Protein AF-A0A959XBK6-F1 (afdb_monomer)

Structure (mmCIF, N/CA/C/O backbone):
data_AF-A0A959XBK6-F1
#
_entry.id   AF-A0A959XBK6-F1
#
loop_
_atom_site.group_PDB
_atom_site.id
_atom_site.type_symbol
_atom_site.label_atom_id
_atom_site.label_alt_id
_atom_site.label_comp_id
_atom_site.label_asym_id
_atom_site.label_entity_id
_atom_site.label_seq_id
_atom_site.pdbx_PDB_ins_code
_atom_site.Cartn_x
_atom_site.Cartn_y
_atom_site.Cartn_z
_atom_site.occupancy
_atom_site.B_iso_or_equiv
_atom_site.auth_seq_id
_atom_site.auth_comp_id
_atom_site.auth_asym_id
_atom_site.auth_atom_id
_atom_site.pdbx_PDB_model_num
ATOM 1 N N . MET A 1 1 ? -54.587 -28.659 5.102 1.00 34.94 1 MET A N 1
ATOM 2 C CA . MET A 1 1 ? -54.175 -28.640 3.683 1.00 34.94 1 MET A CA 1
ATOM 3 C C . MET A 1 1 ? -54.356 -27.220 3.154 1.00 34.94 1 MET A C 1
ATOM 5 O O . MET A 1 1 ? -55.473 -26.731 3.134 1.00 34.94 1 MET A O 1
ATOM 9 N N . THR A 1 2 ? -53.230 -26.576 2.837 1.00 33.66 2 THR A N 1
ATOM 10 C CA . THR A 1 2 ? -53.055 -25.393 1.967 1.00 33.66 2 THR A CA 1
ATOM 11 C C . THR A 1 2 ? -53.692 -24.054 2.377 1.00 33.66 2 THR A C 1
ATOM 13 O O . THR A 1 2 ? -54.737 -23.653 1.878 1.00 33.66 2 THR A O 1
ATOM 16 N N . TYR A 1 3 ? -52.967 -23.294 3.205 1.00 26.22 3 TYR A N 1
ATOM 17 C CA . TYR A 1 3 ? -53.133 -21.845 3.350 1.00 26.22 3 TYR A CA 1
ATOM 18 C C . TYR A 1 3 ? -52.259 -21.155 2.288 1.00 26.22 3 TYR A C 1
ATOM 20 O O . TYR A 1 3 ? -51.034 -21.170 2.391 1.00 26.22 3 TYR A O 1
ATOM 28 N N . GLN A 1 4 ? -52.869 -20.608 1.231 1.00 31.14 4 GLN A N 1
ATOM 29 C CA . GLN A 1 4 ? -52.164 -19.772 0.256 1.00 31.14 4 GLN A CA 1
ATOM 30 C C . GLN A 1 4 ? -52.083 -18.331 0.765 1.00 31.14 4 GLN A C 1
ATOM 32 O O . GLN A 1 4 ? -53.062 -17.588 0.745 1.00 31.14 4 GLN A O 1
ATOM 37 N N . SER A 1 5 ? -50.893 -17.917 1.190 1.00 32.53 5 SER A N 1
ATOM 38 C CA . SER A 1 5 ? -50.554 -16.522 1.452 1.00 32.53 5 SER A CA 1
ATOM 39 C C . SER A 1 5 ? -50.291 -15.792 0.129 1.00 32.53 5 SER A C 1
ATOM 41 O O . SER A 1 5 ? -49.249 -15.945 -0.506 1.00 32.53 5 SER A O 1
ATOM 43 N N . ARG A 1 6 ? -51.240 -14.950 -0.300 1.00 31.41 6 ARG A N 1
ATOM 44 C CA . ARG A 1 6 ? -50.992 -13.939 -1.339 1.00 31.41 6 ARG A CA 1
ATOM 45 C C . ARG A 1 6 ? -50.108 -12.839 -0.754 1.00 31.41 6 ARG A C 1
ATOM 47 O O . ARG A 1 6 ? -50.600 -11.879 -0.170 1.00 31.41 6 ARG A O 1
ATOM 54 N N . ILE A 1 7 ? -48.796 -12.965 -0.934 1.00 33.62 7 ILE A N 1
ATOM 55 C CA . ILE A 1 7 ? -47.879 -11.830 -0.818 1.00 33.62 7 ILE A CA 1
ATOM 56 C C . ILE A 1 7 ? -48.155 -10.926 -2.022 1.00 33.62 7 ILE A C 1
ATOM 58 O O . ILE A 1 7 ? -47.761 -11.224 -3.149 1.00 33.62 7 ILE A O 1
ATOM 62 N N . VAL A 1 8 ? -48.866 -9.822 -1.793 1.00 31.50 8 VAL A N 1
ATOM 63 C CA . VAL A 1 8 ? -48.983 -8.737 -2.770 1.00 31.50 8 VAL A CA 1
ATOM 64 C C . VAL A 1 8 ? -47.608 -8.087 -2.885 1.00 31.50 8 VAL A C 1
ATOM 66 O O . VAL A 1 8 ? -47.227 -7.216 -2.105 1.00 31.50 8 VAL A O 1
ATOM 69 N N . SER A 1 9 ? -46.838 -8.558 -3.859 1.00 36.47 9 SER A N 1
ATOM 70 C CA . SER A 1 9 ? -45.594 -7.948 -4.298 1.00 36.47 9 SER A CA 1
ATOM 71 C C . SER A 1 9 ? -45.897 -6.563 -4.873 1.00 36.47 9 SER A C 1
ATOM 73 O O . SER A 1 9 ? -46.237 -6.419 -6.046 1.00 36.47 9 SER A O 1
ATOM 75 N N . ARG A 1 10 ? -45.769 -5.511 -4.056 1.00 36.62 10 ARG A N 1
ATOM 76 C CA . ARG A 1 10 ? -45.579 -4.153 -4.577 1.00 36.62 10 ARG A CA 1
ATOM 77 C C . ARG A 1 10 ? -44.150 -4.056 -5.110 1.00 36.62 10 ARG A C 1
ATOM 79 O O . ARG A 1 10 ? -43.269 -3.520 -4.444 1.00 36.62 10 ARG A O 1
ATOM 86 N N . ARG A 1 11 ? -43.911 -4.587 -6.314 1.00 38.50 11 ARG A N 1
ATOM 87 C CA . ARG A 1 11 ? -42.744 -4.197 -7.114 1.00 38.50 11 ARG A CA 1
ATOM 88 C C . ARG A 1 11 ? -42.870 -2.697 -7.379 1.00 38.50 11 ARG A C 1
ATOM 90 O O . ARG A 1 11 ? -43.692 -2.285 -8.193 1.00 38.50 11 ARG A O 1
ATOM 97 N N . ARG A 1 12 ? -42.093 -1.874 -6.667 1.00 39.31 12 ARG A N 1
ATOM 98 C CA . ARG A 1 12 ? -41.822 -0.510 -7.133 1.00 39.31 12 ARG A CA 1
ATOM 99 C C . ARG A 1 12 ? -41.058 -0.646 -8.453 1.00 39.31 12 ARG A C 1
ATOM 101 O O . ARG A 1 12 ? -40.123 -1.448 -8.501 1.00 39.31 12 ARG A O 1
ATOM 108 N N . PRO A 1 13 ? -41.461 0.059 -9.520 1.00 36.41 13 PRO A N 1
ATOM 109 C CA . PRO A 1 13 ? -40.713 0.019 -10.762 1.00 36.41 13 PRO A CA 1
ATOM 110 C C . PRO A 1 13 ? -39.301 0.542 -10.487 1.00 36.41 13 PRO A C 1
ATOM 112 O O . PRO A 1 13 ? -39.130 1.506 -9.738 1.00 36.41 13 PRO A O 1
ATOM 115 N N . LEU A 1 14 ? -38.307 -0.118 -11.079 1.00 41.72 14 LEU A N 1
ATOM 116 C CA . LEU A 1 14 ? -36.944 0.387 -11.234 1.00 41.72 14 LEU A CA 1
ATOM 117 C C . LEU A 1 14 ? -37.011 1.640 -12.122 1.00 41.72 14 LEU A C 1
ATOM 119 O O . LEU A 1 14 ? -36.775 1.585 -13.324 1.00 41.72 14 LEU A O 1
ATOM 123 N N . GLY A 1 15 ? -37.464 2.747 -11.539 1.00 35.62 15 GLY A N 1
ATOM 124 C CA . GLY A 1 15 ? -37.456 4.066 -12.147 1.00 35.62 15 GLY A CA 1
ATOM 125 C C . GLY A 1 15 ? -36.069 4.678 -12.011 1.00 35.62 15 GLY A C 1
ATOM 126 O O . GLY A 1 15 ? -35.418 4.509 -10.982 1.00 35.62 15 GLY A O 1
ATOM 127 N N . LEU A 1 16 ? -35.645 5.345 -13.082 1.00 43.84 16 LEU A N 1
ATOM 128 C CA . LEU A 1 16 ? -34.433 6.144 -13.246 1.00 43.84 16 LEU A CA 1
ATOM 129 C C . LEU A 1 16 ? -33.951 6.826 -11.955 1.00 43.84 16 LEU A C 1
ATOM 131 O O . LEU A 1 16 ? -34.771 7.277 -11.164 1.00 43.84 16 LEU A O 1
ATOM 135 N N . PHE A 1 17 ? -32.621 6.930 -11.819 1.00 47.22 17 PHE A N 1
ATOM 136 C CA . PHE A 1 17 ? -31.852 7.769 -10.886 1.00 47.22 17 PHE A CA 1
ATOM 137 C C . PHE A 1 17 ? -32.697 8.632 -9.933 1.00 47.22 17 PHE A C 1
ATOM 139 O O . PHE A 1 17 ? -33.435 9.502 -10.387 1.00 47.22 17 PHE A O 1
ATOM 146 N N . HIS A 1 18 ? -32.517 8.443 -8.619 1.00 55.66 18 HIS A N 1
ATOM 147 C CA . HIS A 1 18 ? -33.274 9.029 -7.492 1.00 55.66 18 HIS A CA 1
ATOM 148 C C . HIS A 1 18 ? -33.633 10.539 -7.593 1.00 55.66 18 HIS A C 1
ATOM 150 O O . HIS A 1 18 ? -34.532 10.991 -6.890 1.00 55.66 18 HIS A O 1
ATOM 156 N N . PHE A 1 19 ? -32.996 11.303 -8.488 1.00 56.38 19 PHE A N 1
ATOM 157 C CA . PHE A 1 19 ? -33.109 12.755 -8.672 1.00 56.38 19 PHE A CA 1
ATOM 158 C C . PHE A 1 19 ? -33.813 13.216 -9.965 1.00 56.38 19 PHE A C 1
ATOM 160 O O . PHE A 1 19 ? -33.795 14.407 -10.260 1.00 56.38 19 PHE A O 1
ATOM 167 N N . ALA A 1 20 ? -34.420 12.322 -10.751 1.00 52.53 20 ALA A N 1
ATOM 168 C CA . ALA A 1 20 ? -34.878 12.638 -12.113 1.00 52.53 20 ALA A CA 1
ATOM 169 C C . ALA A 1 20 ? -36.043 13.657 -12.242 1.00 52.53 20 ALA A C 1
ATOM 171 O O . ALA A 1 20 ? -36.246 14.175 -13.339 1.00 52.53 20 ALA A O 1
ATOM 172 N N . ASP A 1 21 ? -36.796 13.978 -11.176 1.00 70.06 21 ASP A N 1
ATOM 173 C CA . ASP A 1 21 ? -37.839 15.025 -11.207 1.00 70.06 21 ASP A CA 1
ATOM 174 C C . ASP A 1 21 ? -37.832 15.910 -9.938 1.00 70.06 21 ASP A C 1
ATOM 176 O O . ASP A 1 21 ? -38.367 15.504 -8.899 1.00 70.06 21 ASP A O 1
ATOM 180 N N . PRO A 1 22 ? -37.270 17.134 -9.999 1.00 65.69 22 PRO A N 1
ATOM 181 C CA . PRO A 1 22 ? -37.172 18.043 -8.854 1.00 65.69 22 PRO A CA 1
ATOM 182 C C . PRO A 1 22 ? -38.513 18.575 -8.338 1.00 65.69 22 PRO A C 1
ATOM 184 O O . PRO A 1 22 ? -38.576 19.100 -7.228 1.00 65.69 22 PRO A O 1
ATOM 187 N N . ARG A 1 23 ? -39.613 18.408 -9.085 1.00 73.94 23 ARG A N 1
ATOM 188 C CA . ARG A 1 23 ? -40.948 18.890 -8.681 1.00 73.94 23 ARG A CA 1
ATOM 189 C C . ARG A 1 23 ? -41.573 18.089 -7.534 1.00 73.94 23 ARG A C 1
ATOM 191 O O . ARG A 1 23 ? -42.561 18.536 -6.963 1.00 73.94 23 ARG A O 1
ATOM 198 N N . HIS A 1 24 ? -41.004 16.933 -7.192 1.00 77.50 24 HIS A N 1
ATOM 199 C CA . HIS A 1 24 ? -41.490 16.047 -6.127 1.00 77.50 24 HIS A CA 1
ATOM 200 C C . HIS A 1 24 ? -40.486 15.875 -4.979 1.00 77.50 24 HIS A C 1
ATOM 202 O O . HIS A 1 24 ? -40.644 14.975 -4.155 1.00 77.50 24 HIS A O 1
ATOM 208 N N . TRP A 1 25 ? -39.436 16.697 -4.928 1.00 79.94 25 TRP A N 1
ATOM 209 C CA . TRP A 1 25 ? -38.408 16.572 -3.901 1.00 79.94 25 TRP A CA 1
ATOM 210 C C . TRP A 1 25 ? -38.942 16.913 -2.510 1.00 79.94 25 TRP A C 1
ATOM 212 O O . TRP A 1 25 ? -39.585 17.940 -2.292 1.00 79.94 25 TRP A O 1
ATOM 222 N N . THR A 1 26 ? -38.621 16.058 -1.546 1.00 83.31 26 THR A N 1
ATOM 223 C CA . THR A 1 26 ? -38.810 16.321 -0.120 1.00 83.31 26 THR A CA 1
ATOM 224 C C . THR A 1 26 ? -37.578 17.027 0.468 1.00 83.31 26 THR A C 1
ATOM 226 O O . THR A 1 26 ? -36.501 17.016 -0.139 1.00 83.31 26 THR A O 1
ATOM 229 N N . PRO A 1 27 ? -37.660 17.588 1.692 1.00 83.44 27 PRO A N 1
ATOM 230 C CA . PRO A 1 27 ? -36.480 18.094 2.399 1.00 83.44 27 PRO A CA 1
ATOM 231 C C . PRO A 1 27 ? -35.359 17.051 2.560 1.00 83.44 27 PRO A C 1
ATOM 233 O O . PRO A 1 27 ? -34.183 17.405 2.604 1.00 83.44 27 PRO A O 1
ATOM 236 N N . THR A 1 28 ? -35.699 15.758 2.632 1.00 78.44 28 THR A N 1
ATOM 237 C CA . THR A 1 28 ? -34.705 14.677 2.686 1.00 78.44 28 THR A CA 1
ATOM 238 C C . THR A 1 28 ? -34.001 14.489 1.343 1.00 78.44 28 THR A C 1
ATOM 240 O O . THR A 1 28 ? -32.779 14.362 1.338 1.00 78.44 28 THR A O 1
ATOM 243 N N . ASP A 1 29 ? -34.728 14.541 0.224 1.00 74.88 29 ASP A N 1
ATOM 244 C CA . ASP A 1 29 ? -34.142 14.429 -1.121 1.00 74.88 29 ASP A CA 1
ATOM 245 C C . ASP A 1 29 ? -33.198 15.602 -1.415 1.00 74.88 29 ASP A C 1
ATOM 247 O O . ASP A 1 29 ? -32.083 15.398 -1.890 1.00 74.88 29 ASP A O 1
ATOM 251 N N . LEU A 1 30 ? -33.599 16.821 -1.033 1.00 76.44 30 LEU A N 1
ATOM 252 C CA . LEU A 1 30 ? -32.760 18.021 -1.115 1.00 76.44 30 LEU A CA 1
ATOM 253 C C . LEU A 1 30 ? -31.462 17.881 -0.311 1.00 76.44 30 LEU A C 1
ATOM 255 O O . LEU A 1 30 ? -30.389 18.230 -0.804 1.00 76.44 30 LEU A O 1
ATOM 259 N N . ARG A 1 31 ? -31.539 17.347 0.915 1.00 77.38 31 ARG A N 1
ATOM 260 C CA . ARG A 1 31 ? -30.354 17.106 1.747 1.00 77.38 31 ARG A CA 1
ATOM 261 C C . ARG A 1 31 ? -29.412 16.089 1.103 1.00 77.38 31 ARG A C 1
ATOM 263 O O . ARG A 1 31 ? -28.214 16.343 1.050 1.00 77.38 31 ARG A O 1
ATOM 270 N N . ILE A 1 32 ? -29.938 14.971 0.597 1.00 73.19 32 ILE A N 1
ATOM 271 C CA . ILE A 1 32 ? -29.125 13.936 -0.060 1.00 73.19 32 ILE A CA 1
ATOM 272 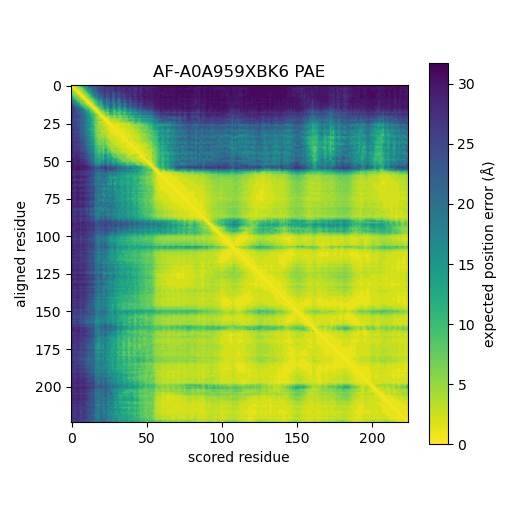C C . ILE A 1 32 ? -28.484 14.494 -1.338 1.00 73.19 32 ILE A C 1
ATOM 274 O O . ILE A 1 32 ? -27.300 14.263 -1.564 1.00 73.19 32 ILE A O 1
ATOM 278 N N . ALA A 1 33 ? -29.224 15.260 -2.146 1.00 71.25 33 ALA A N 1
ATOM 279 C CA . ALA A 1 33 ? -28.693 15.898 -3.351 1.00 71.25 33 ALA A CA 1
ATOM 280 C C . ALA A 1 33 ? -27.546 16.869 -3.025 1.00 71.25 33 ALA A C 1
ATOM 282 O O . ALA A 1 33 ? -26.516 16.857 -3.695 1.00 71.25 33 ALA A O 1
ATOM 283 N N . TYR A 1 34 ? -27.698 17.676 -1.971 1.00 74.00 34 TYR A N 1
ATOM 284 C CA . TYR A 1 34 ? -26.651 18.584 -1.503 1.00 74.00 34 TYR A CA 1
ATOM 285 C C . TYR A 1 34 ? -25.422 17.829 -0.979 1.00 74.00 34 TYR A C 1
ATOM 287 O O . TYR A 1 34 ? -24.296 18.136 -1.368 1.00 74.00 34 TYR A O 1
ATOM 295 N N . GLU A 1 35 ? -25.626 16.808 -0.141 1.00 74.69 35 GLU A N 1
ATOM 296 C CA . GLU A 1 35 ? -24.554 15.945 0.363 1.00 74.69 35 GLU A CA 1
ATOM 297 C C . GLU A 1 35 ? -23.794 15.288 -0.800 1.00 74.69 35 GLU A C 1
ATOM 299 O O . GLU A 1 35 ? -22.575 15.415 -0.879 1.00 74.69 35 GLU A O 1
ATOM 304 N N . GLN A 1 36 ? -24.486 14.672 -1.760 1.00 72.69 36 GLN A N 1
ATOM 305 C CA . GLN A 1 36 ? -23.854 14.040 -2.923 1.00 72.69 36 GLN A CA 1
ATOM 306 C C . GLN A 1 36 ? -23.167 15.045 -3.851 1.00 72.69 36 GLN A C 1
ATOM 308 O O . GLN A 1 36 ? -22.052 14.788 -4.299 1.00 72.69 36 GLN A O 1
ATOM 313 N N . GLY A 1 37 ? -23.785 16.201 -4.106 1.00 66.62 37 GLY A N 1
ATOM 314 C CA . GLY A 1 37 ? -23.185 17.269 -4.905 1.00 66.62 37 GLY A CA 1
ATOM 315 C C . GLY A 1 37 ? -21.904 17.815 -4.269 1.00 66.62 37 GLY A C 1
ATOM 316 O O . GLY A 1 37 ? -20.910 18.021 -4.961 1.00 66.62 37 GLY A O 1
ATOM 317 N N . SER A 1 38 ? -21.887 17.970 -2.940 1.00 65.69 38 SER A N 1
ATOM 318 C CA . SER A 1 38 ? -20.685 18.369 -2.199 1.00 65.69 38 SER A CA 1
ATOM 319 C C . SER A 1 38 ? -19.576 17.313 -2.268 1.00 65.69 38 SER A C 1
ATOM 321 O O . SER A 1 38 ? -18.414 17.666 -2.456 1.00 65.69 38 SER A O 1
ATOM 323 N N . GLN A 1 39 ? -19.925 16.022 -2.191 1.00 72.81 39 GLN A N 1
ATOM 324 C CA . GLN A 1 39 ? -18.970 14.919 -2.341 1.00 72.81 39 GLN A CA 1
ATOM 325 C C . GLN A 1 39 ? -18.381 14.881 -3.756 1.00 72.81 39 GLN A C 1
ATOM 327 O O . GLN A 1 39 ? -17.171 14.761 -3.904 1.00 72.81 39 GLN A O 1
ATOM 332 N N . ALA A 1 40 ? -19.212 15.059 -4.786 1.00 67.75 40 ALA A N 1
ATOM 333 C CA . ALA A 1 40 ? -18.762 15.099 -6.176 1.00 67.75 40 ALA A CA 1
ATOM 334 C C . ALA A 1 40 ? -17.836 16.297 -6.458 1.00 67.75 40 ALA A C 1
ATOM 336 O O . ALA A 1 40 ? -16.829 16.158 -7.147 1.00 67.75 40 ALA A O 1
ATOM 337 N N . LEU A 1 41 ? -18.136 17.472 -5.892 1.00 64.44 41 LEU A N 1
ATOM 338 C CA . LEU A 1 41 ? -17.273 18.653 -6.008 1.00 64.44 41 LEU A CA 1
ATOM 339 C C . LEU A 1 41 ? -15.911 18.445 -5.325 1.00 64.44 41 LEU A C 1
ATOM 341 O O . LEU A 1 41 ? -14.880 18.861 -5.861 1.00 64.44 41 LEU A O 1
ATOM 345 N N . LEU A 1 42 ? -15.903 17.822 -4.143 1.00 69.50 42 LEU A N 1
ATOM 346 C CA . LEU A 1 42 ? -14.667 17.461 -3.448 1.00 69.50 42 LEU A CA 1
ATOM 347 C C . LEU A 1 42 ? -13.838 16.480 -4.282 1.00 69.50 42 LEU A C 1
ATOM 349 O O . LEU A 1 42 ? -12.635 16.693 -4.426 1.00 69.50 42 LEU A O 1
ATOM 353 N N . ASP A 1 43 ? -14.479 15.473 -4.878 1.00 69.25 43 ASP A N 1
ATOM 354 C CA . ASP A 1 43 ? -13.824 14.499 -5.754 1.00 69.25 43 ASP A CA 1
ATOM 355 C C . ASP A 1 43 ? -13.158 15.180 -6.962 1.00 69.25 43 ASP A C 1
ATOM 357 O O . ASP A 1 43 ? -11.958 15.017 -7.190 1.00 69.25 43 ASP A O 1
ATOM 361 N N . GLU A 1 44 ? -13.876 16.061 -7.667 1.00 68.69 44 GLU A N 1
ATOM 362 C CA . GLU A 1 44 ? -13.329 16.782 -8.827 1.00 68.69 44 GLU A CA 1
ATOM 363 C C . GLU A 1 44 ? -12.187 17.740 -8.441 1.00 68.69 44 GLU A C 1
ATOM 365 O O . GLU A 1 44 ? -11.200 17.888 -9.171 1.00 68.69 44 GLU A O 1
ATOM 370 N N . THR A 1 45 ? -12.275 18.368 -7.265 1.00 67.81 45 THR A N 1
ATOM 371 C CA . THR A 1 45 ? -11.220 19.251 -6.742 1.00 67.81 45 THR A CA 1
ATOM 372 C C . THR A 1 45 ? -9.950 18.462 -6.428 1.00 67.81 45 THR A C 1
ATOM 374 O O . THR A 1 45 ? -8.850 18.874 -6.808 1.00 67.81 45 THR A O 1
ATOM 377 N N . ILE A 1 46 ? -10.094 17.300 -5.785 1.00 68.00 46 ILE A N 1
ATOM 378 C CA . ILE A 1 46 ? -8.989 16.380 -5.488 1.00 68.00 46 ILE A CA 1
ATOM 379 C C . ILE A 1 46 ? -8.351 15.884 -6.795 1.00 68.00 46 ILE A C 1
ATOM 381 O O . ILE A 1 46 ? -7.132 15.968 -6.965 1.00 68.00 46 ILE A O 1
ATOM 385 N N . MET A 1 47 ? -9.166 15.460 -7.766 1.00 66.94 47 MET A N 1
ATOM 386 C CA . MET A 1 47 ? -8.701 14.998 -9.077 1.00 66.94 47 MET A CA 1
ATOM 387 C C . MET A 1 47 ? -7.979 16.089 -9.876 1.00 66.94 47 MET A C 1
ATOM 389 O O . MET A 1 47 ? -6.957 15.828 -10.519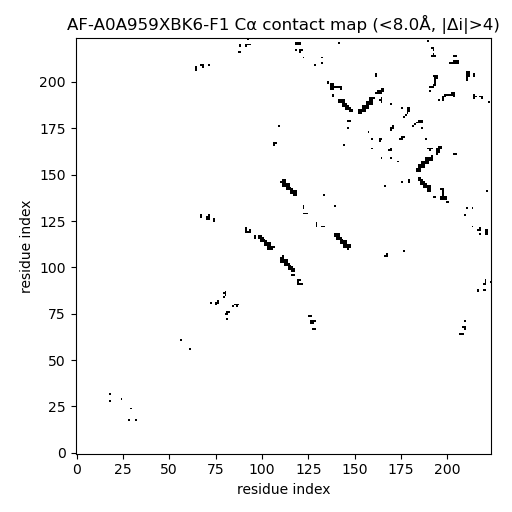 1.00 66.94 47 MET A O 1
ATOM 393 N N . THR A 1 48 ? -8.463 17.328 -9.811 1.00 64.25 48 THR A N 1
ATOM 394 C CA . THR A 1 48 ? -7.800 18.482 -10.429 1.00 64.25 48 THR A CA 1
ATOM 395 C C . THR A 1 48 ? -6.450 18.760 -9.768 1.00 64.25 48 THR A C 1
ATOM 397 O O . THR A 1 48 ? -5.451 18.945 -10.468 1.00 64.25 48 THR A O 1
ATOM 400 N N . GLY A 1 49 ? -6.382 18.693 -8.434 1.00 63.22 49 GLY A N 1
ATOM 401 C CA . GLY A 1 49 ? -5.127 18.773 -7.683 1.00 63.22 49 GLY A CA 1
ATOM 402 C C . GLY A 1 49 ? -4.110 17.718 -8.129 1.00 63.22 49 GLY A C 1
ATOM 403 O O . GLY A 1 49 ? -2.945 18.047 -8.370 1.00 63.22 49 GLY A O 1
ATOM 404 N N . PHE A 1 50 ? -4.555 16.476 -8.359 1.00 64.19 50 PHE A N 1
ATOM 405 C CA . PHE A 1 50 ? -3.698 15.416 -8.904 1.00 64.19 50 PHE A CA 1
ATOM 406 C C . PHE A 1 50 ? -3.149 15.720 -10.278 1.00 64.19 50 PHE A C 1
ATOM 408 O O . PHE A 1 50 ? -1.973 15.461 -10.527 1.00 64.19 50 PHE A O 1
ATOM 415 N N . ARG A 1 51 ? -3.962 16.268 -11.178 1.00 60.56 51 ARG A N 1
ATOM 416 C CA . ARG A 1 51 ? -3.494 16.608 -12.526 1.00 60.56 51 ARG A CA 1
ATOM 417 C C . ARG A 1 51 ? -2.414 17.684 -12.485 1.00 60.56 51 ARG A C 1
ATOM 419 O O . ARG A 1 51 ? -1.401 17.538 -13.161 1.00 60.56 51 ARG A O 1
ATOM 426 N N . VAL A 1 52 ? -2.595 18.712 -11.657 1.00 59.19 52 VAL A N 1
ATOM 427 C CA . VAL A 1 52 ? -1.645 19.828 -11.535 1.00 59.19 52 VAL A CA 1
ATOM 428 C C . VAL A 1 52 ? -0.326 19.382 -10.895 1.00 59.19 52 VAL A C 1
ATOM 430 O O . VAL A 1 52 ? 0.744 19.704 -11.413 1.00 59.19 52 VAL A O 1
ATOM 433 N N . ALA A 1 53 ? -0.378 18.589 -9.820 1.00 58.66 53 ALA A N 1
ATOM 434 C CA . ALA A 1 53 ? 0.820 18.084 -9.142 1.00 58.66 53 ALA A CA 1
ATOM 435 C C . ALA A 1 53 ? 1.647 17.111 -10.009 1.00 58.66 53 ALA A C 1
ATOM 437 O O . ALA A 1 53 ? 2.849 16.957 -9.794 1.00 58.66 53 ALA A O 1
ATOM 438 N N . ARG A 1 54 ? 1.022 16.463 -11.004 1.00 61.03 54 ARG A N 1
ATOM 439 C CA . ARG A 1 54 ? 1.635 15.400 -11.822 1.00 61.03 54 ARG A CA 1
ATOM 440 C C . ARG A 1 54 ? 2.245 15.872 -13.152 1.00 61.03 54 ARG A C 1
ATOM 442 O O . ARG A 1 54 ? 2.734 15.036 -13.908 1.00 61.03 54 ARG A O 1
ATOM 449 N N . THR A 1 55 ? 2.289 17.175 -13.464 1.00 60.22 55 THR A N 1
ATOM 450 C CA . THR A 1 55 ? 2.799 17.653 -14.771 1.00 60.22 55 THR A CA 1
ATOM 451 C C . THR A 1 55 ? 4.099 18.462 -14.729 1.00 60.22 55 THR A C 1
ATOM 453 O O . THR A 1 55 ? 4.116 19.602 -14.277 1.00 60.22 55 THR A O 1
ATOM 456 N N . ARG A 1 56 ? 5.155 17.859 -15.308 1.00 61.62 56 ARG A N 1
ATOM 457 C CA . ARG A 1 56 ? 6.156 18.372 -16.287 1.00 61.62 56 ARG A CA 1
ATOM 458 C C . ARG A 1 56 ? 7.420 17.499 -16.201 1.00 61.62 56 ARG A C 1
ATOM 460 O O . ARG A 1 56 ? 8.395 17.843 -15.538 1.00 61.62 56 ARG A O 1
ATOM 467 N N . ARG A 1 57 ? 7.395 16.329 -16.850 1.00 67.56 57 ARG A N 1
ATOM 468 C CA . ARG A 1 57 ? 8.565 15.439 -16.984 1.00 67.56 57 ARG A CA 1
ATOM 469 C C . ARG A 1 57 ? 9.164 15.572 -18.381 1.00 67.56 57 ARG A C 1
ATOM 471 O O . ARG A 1 57 ? 8.449 15.854 -19.337 1.00 67.56 57 ARG A O 1
ATOM 478 N N . SER A 1 58 ? 10.476 15.385 -18.500 1.00 79.44 58 SER A N 1
ATOM 479 C CA . SER A 1 58 ? 11.150 15.428 -19.799 1.00 79.44 58 SER A CA 1
ATOM 480 C C . SER A 1 58 ? 10.739 14.239 -20.671 1.00 79.44 58 SER A C 1
ATOM 482 O O . SER A 1 58 ? 10.518 13.139 -20.163 1.00 79.44 58 SER A O 1
ATOM 484 N N . THR A 1 59 ? 10.722 14.422 -21.993 1.00 84.69 59 THR A N 1
ATOM 485 C CA . THR A 1 59 ? 10.471 13.345 -22.969 1.00 84.69 59 THR A CA 1
ATOM 486 C C . THR A 1 59 ? 11.388 12.143 -22.743 1.00 84.69 59 THR A C 1
ATOM 488 O O . THR A 1 59 ? 10.948 11.000 -22.791 1.00 84.69 59 THR A O 1
ATOM 491 N N . ARG A 1 60 ? 12.657 12.393 -22.383 1.00 89.00 60 ARG A N 1
ATOM 492 C CA . ARG A 1 60 ? 13.617 11.338 -22.029 1.00 89.00 60 ARG A CA 1
ATOM 493 C C . ARG A 1 60 ? 13.127 10.470 -20.870 1.00 89.00 60 ARG A C 1
ATOM 495 O O . ARG A 1 60 ? 13.274 9.255 -20.930 1.00 89.00 60 ARG A O 1
ATOM 502 N N . ARG A 1 61 ? 12.562 11.073 -19.818 1.00 86.44 61 ARG A N 1
ATOM 503 C CA . ARG A 1 61 ? 12.047 10.313 -18.673 1.00 86.44 61 ARG A CA 1
ATOM 504 C C . ARG A 1 61 ? 10.842 9.463 -19.069 1.00 86.44 61 ARG A C 1
ATOM 506 O O . ARG A 1 61 ? 10.741 8.334 -18.607 1.00 86.44 61 ARG A O 1
ATOM 513 N N . LEU A 1 62 ? 9.972 9.978 -19.935 1.00 86.62 62 LEU A N 1
ATOM 514 C CA . LEU A 1 62 ? 8.827 9.222 -20.445 1.00 86.62 62 LEU A CA 1
ATOM 515 C C . LEU A 1 62 ? 9.276 8.011 -21.274 1.00 86.62 62 LEU A C 1
ATOM 517 O O . LEU A 1 62 ? 8.797 6.912 -21.023 1.00 86.62 62 LEU A O 1
ATOM 521 N N . HIS A 1 63 ? 10.256 8.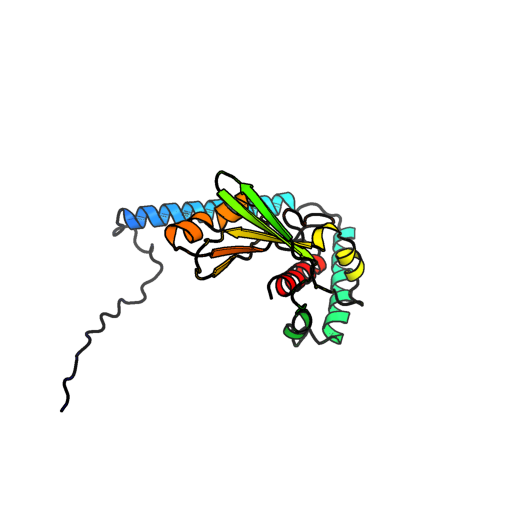168 -22.171 1.00 90.50 63 HIS A N 1
ATOM 522 C CA . HIS A 1 63 ? 10.816 7.032 -22.919 1.00 90.50 63 HIS A CA 1
ATOM 523 C C . HIS A 1 63 ? 11.441 5.970 -22.006 1.00 90.50 63 HIS A C 1
ATOM 525 O O . HIS A 1 63 ? 11.280 4.784 -22.257 1.00 90.50 63 HIS A O 1
ATOM 531 N N . GLN A 1 64 ? 12.115 6.373 -20.923 1.00 89.62 64 GLN A N 1
ATOM 532 C CA . GLN A 1 64 ? 12.649 5.418 -19.943 1.00 89.62 64 GLN A CA 1
ATOM 533 C C . GLN A 1 64 ? 11.547 4.628 -19.231 1.00 89.62 64 GLN A C 1
ATOM 535 O O . GLN A 1 64 ? 11.719 3.441 -18.991 1.00 89.62 64 GLN A O 1
ATOM 540 N N . ILE A 1 65 ? 10.435 5.284 -18.883 1.00 88.44 65 ILE A N 1
ATOM 541 C CA . ILE A 1 65 ? 9.287 4.622 -18.250 1.00 88.44 65 ILE A CA 1
ATOM 542 C C . ILE A 1 65 ? 8.652 3.614 -19.212 1.00 88.44 65 ILE A C 1
ATOM 544 O O . ILE A 1 65 ? 8.312 2.515 -18.788 1.00 88.44 65 ILE A O 1
ATOM 548 N N . ILE 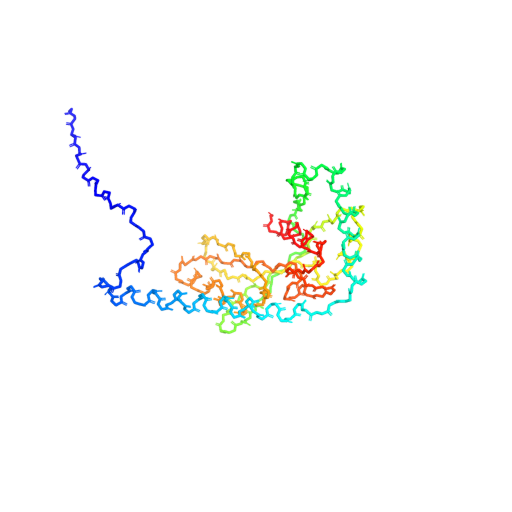A 1 66 ? 8.515 3.976 -20.491 1.00 91.06 66 ILE A N 1
ATOM 549 C CA . ILE A 1 66 ? 7.969 3.084 -21.521 1.00 91.06 66 ILE A CA 1
ATOM 550 C C . ILE A 1 66 ? 8.877 1.865 -21.707 1.00 91.06 66 ILE A C 1
ATOM 552 O O . ILE A 1 66 ? 8.394 0.749 -21.589 1.00 91.06 66 ILE A O 1
ATOM 556 N N . ALA A 1 67 ? 10.184 2.068 -21.893 1.00 91.38 67 ALA A N 1
ATOM 557 C CA . ALA A 1 67 ? 11.131 0.967 -22.081 1.00 91.38 67 ALA A CA 1
ATOM 558 C C . ALA A 1 67 ? 11.189 0.018 -20.869 1.00 91.38 67 ALA A C 1
ATOM 560 O O . ALA A 1 67 ? 11.302 -1.194 -21.022 1.00 91.38 67 ALA A O 1
ATOM 561 N N . GLU A 1 68 ? 11.091 0.553 -19.648 1.00 92.50 68 GLU A N 1
ATOM 562 C CA . GLU A 1 68 ? 10.983 -0.274 -18.442 1.00 92.50 68 GLU A CA 1
ATOM 563 C C . GLU A 1 68 ? 9.685 -1.092 -18.423 1.00 92.50 68 GLU A C 1
ATOM 565 O O . GLU A 1 68 ? 9.712 -2.267 -18.063 1.00 92.50 68 GLU A O 1
ATOM 570 N N . ALA A 1 69 ? 8.560 -0.488 -18.818 1.00 91.81 69 ALA A N 1
ATOM 571 C CA . ALA A 1 69 ? 7.284 -1.188 -18.900 1.00 91.81 69 ALA A CA 1
ATOM 572 C C . ALA A 1 69 ? 7.306 -2.293 -19.969 1.00 91.81 69 ALA A C 1
ATOM 574 O O . ALA A 1 69 ? 6.782 -3.371 -19.716 1.00 91.81 69 ALA A O 1
ATOM 575 N N . GLU A 1 70 ? 7.938 -2.057 -21.121 1.00 93.38 70 GLU A N 1
ATOM 576 C CA . GLU A 1 70 ? 8.138 -3.069 -22.168 1.00 93.38 70 GLU A CA 1
ATOM 577 C C . GLU A 1 70 ? 8.948 -4.261 -21.641 1.00 93.38 70 GLU A C 1
ATOM 579 O O . GLU A 1 70 ? 8.494 -5.396 -21.753 1.00 93.38 70 GLU A O 1
ATOM 584 N N . GLY A 1 71 ? 10.071 -4.014 -20.957 1.00 93.81 71 GLY A N 1
ATOM 585 C CA . GLY A 1 71 ? 10.860 -5.090 -20.347 1.00 93.81 71 GLY A CA 1
ATOM 586 C C . GLY A 1 71 ? 10.107 -5.854 -19.249 1.00 93.81 71 GLY A C 1
ATOM 587 O O . GLY A 1 71 ? 10.243 -7.066 -19.127 1.00 93.81 71 GLY A O 1
ATOM 588 N N . ALA A 1 7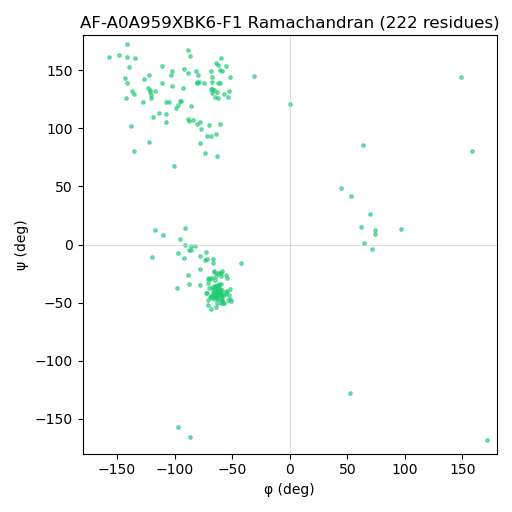2 ? 9.269 -5.175 -18.459 1.00 93.62 72 ALA A N 1
ATOM 589 C CA . ALA A 1 72 ? 8.421 -5.847 -17.475 1.00 93.62 72 ALA A CA 1
ATOM 590 C C . ALA A 1 72 ? 7.339 -6.718 -18.139 1.00 93.62 72 ALA A C 1
ATOM 592 O O . ALA A 1 72 ? 7.039 -7.798 -17.638 1.00 93.62 72 ALA A O 1
ATOM 593 N N . LEU A 1 73 ? 6.771 -6.281 -19.269 1.00 94.81 73 LEU A N 1
ATOM 594 C CA . LEU A 1 73 ? 5.779 -7.062 -20.012 1.00 94.81 73 LEU A CA 1
ATOM 595 C C . LEU A 1 73 ? 6.359 -8.375 -20.543 1.00 94.81 73 LEU A C 1
ATOM 597 O O . LEU A 1 73 ? 5.671 -9.385 -20.447 1.00 94.81 73 LEU A O 1
ATOM 601 N N . GLU A 1 74 ? 7.601 -8.379 -21.036 1.00 95.62 74 GLU A N 1
ATOM 602 C CA . GLU A 1 74 ? 8.293 -9.608 -21.459 1.00 95.62 74 GLU A CA 1
ATOM 603 C C . GLU A 1 74 ? 8.381 -10.612 -20.298 1.00 95.62 74 GLU A C 1
ATOM 605 O O . GLU A 1 74 ? 7.918 -11.746 -20.411 1.00 95.62 74 GLU A O 1
ATOM 610 N N . VAL A 1 75 ? 8.852 -10.156 -19.133 1.00 95.81 75 VAL A N 1
ATOM 611 C CA . VAL A 1 75 ? 8.946 -10.976 -17.912 1.00 95.81 75 VAL A CA 1
ATOM 612 C C . VAL A 1 75 ? 7.574 -11.495 -17.471 1.00 95.81 75 VAL A C 1
ATOM 614 O O . VAL A 1 75 ? 7.425 -12.654 -17.079 1.00 95.81 75 VAL A O 1
ATOM 617 N N . TYR A 1 76 ? 6.549 -10.645 -17.510 1.00 94.00 76 TYR A N 1
ATOM 618 C CA . TYR A 1 76 ? 5.201 -11.017 -17.085 1.00 94.00 76 TYR A CA 1
ATOM 619 C C . TYR A 1 76 ? 4.533 -11.989 -18.060 1.00 94.00 76 TYR A C 1
ATOM 621 O O . TYR A 1 76 ? 3.751 -12.835 -17.621 1.00 94.00 76 TYR A O 1
ATOM 629 N N . ASP A 1 77 ? 4.819 -11.890 -19.357 1.00 95.88 77 ASP A N 1
ATOM 630 C CA . ASP A 1 77 ? 4.318 -12.829 -20.359 1.00 95.88 77 ASP A CA 1
ATOM 631 C C . ASP A 1 77 ? 4.972 -14.205 -20.201 1.00 95.88 77 ASP A C 1
ATOM 633 O O . ASP A 1 77 ? 4.270 -15.213 -20.114 1.00 95.88 77 ASP A O 1
ATOM 637 N N . GLU A 1 78 ? 6.296 -14.247 -20.022 1.00 96.56 78 GLU A N 1
ATOM 638 C CA . GLU A 1 78 ? 7.039 -15.480 -19.726 1.00 96.56 78 GLU A CA 1
ATOM 639 C C . GLU A 1 78 ? 6.545 -16.157 -18.439 1.00 96.56 78 GLU A C 1
ATOM 641 O O . GLU A 1 78 ? 6.378 -17.379 -18.383 1.00 96.56 78 GLU A O 1
ATOM 646 N N . ALA A 1 79 ? 6.228 -15.365 -17.410 1.00 93.50 79 ALA A N 1
ATOM 647 C CA . ALA A 1 79 ? 5.625 -15.853 -16.172 1.00 93.50 79 ALA A CA 1
ATOM 648 C C . ALA A 1 79 ? 4.138 -16.254 -16.324 1.00 93.50 79 ALA A C 1
ATOM 650 O O . ALA A 1 79 ? 3.532 -16.793 -15.388 1.00 93.50 79 ALA A O 1
ATOM 651 N N . GLY A 1 80 ? 3.529 -15.997 -17.486 1.00 95.81 80 GLY A N 1
ATOM 652 C CA . GLY A 1 80 ? 2.134 -16.292 -17.810 1.00 95.81 80 GLY A CA 1
ATOM 653 C C . GLY A 1 80 ? 1.118 -15.356 -17.153 1.00 95.81 80 GLY A C 1
ATOM 654 O O . GLY A 1 80 ? -0.075 -15.668 -17.147 1.00 95.81 80 GLY A O 1
ATOM 655 N N . TRP A 1 81 ? 1.561 -14.233 -16.583 1.00 94.00 81 TRP A N 1
ATOM 656 C CA . TRP A 1 81 ? 0.716 -13.286 -15.852 1.00 94.00 81 TRP A CA 1
ATOM 657 C C . TRP A 1 81 ? -0.222 -12.510 -16.775 1.00 94.00 81 TRP A C 1
ATOM 659 O O . TRP A 1 81 ? -1.318 -12.160 -16.353 1.00 94.00 81 TRP A O 1
ATOM 669 N N . LEU A 1 82 ? 0.160 -12.263 -18.032 1.00 92.31 82 LEU A N 1
ATOM 670 C CA . LEU A 1 82 ? -0.713 -11.553 -18.976 1.00 92.31 82 LEU A CA 1
ATOM 671 C C . LEU A 1 82 ? -1.960 -12.375 -19.324 1.00 92.31 82 LEU A C 1
ATOM 673 O O . LEU A 1 82 ? -3.068 -11.844 -19.364 1.00 92.31 82 LEU A O 1
ATOM 677 N N . ALA A 1 83 ? -1.784 -13.683 -19.517 1.00 94.44 83 ALA A N 1
ATOM 678 C CA . ALA A 1 83 ? -2.887 -14.609 -19.752 1.00 94.44 83 ALA A CA 1
ATOM 679 C C . ALA A 1 83 ? -3.639 -14.967 -18.458 1.00 94.44 83 ALA A C 1
ATOM 681 O O . ALA A 1 83 ? -4.851 -15.176 -18.488 1.00 94.44 83 ALA A O 1
ATOM 682 N N . ARG A 1 84 ? -2.919 -15.066 -17.331 1.00 95.00 84 ARG A N 1
ATOM 683 C CA . ARG A 1 84 ? -3.444 -15.466 -16.015 1.00 95.00 84 ARG A CA 1
ATOM 684 C C . ARG A 1 84 ? -2.917 -14.548 -14.903 1.00 95.00 84 ARG A C 1
ATOM 686 O O . ARG A 1 84 ? -1.971 -14.919 -14.197 1.00 95.00 84 ARG A O 1
ATOM 693 N N . PRO A 1 85 ? -3.515 -13.355 -14.721 1.00 90.31 85 PRO A N 1
ATOM 694 C CA . PRO A 1 85 ? -3.049 -12.360 -13.751 1.00 90.31 85 PRO A CA 1
ATOM 695 C C . PRO A 1 85 ? -3.033 -12.855 -12.304 1.00 90.31 85 PRO A C 1
ATOM 697 O O . PRO A 1 85 ? -2.258 -12.364 -11.485 1.00 90.31 85 PRO A O 1
ATOM 700 N N . GLU A 1 86 ? -3.854 -13.849 -11.969 1.00 90.75 86 GLU A N 1
ATOM 701 C CA . GLU A 1 86 ? -3.890 -14.466 -10.647 1.00 90.75 86 GLU A CA 1
ATOM 702 C C . GLU A 1 86 ? -2.567 -15.099 -10.222 1.00 90.75 86 GLU A C 1
ATOM 704 O O . GLU A 1 86 ? -2.254 -15.135 -9.029 1.00 90.75 86 GLU A O 1
ATOM 709 N N . LEU A 1 87 ? -1.745 -15.523 -11.184 1.00 91.38 87 LEU A N 1
ATOM 710 C CA . LEU A 1 87 ? -0.424 -16.079 -10.910 1.00 91.38 87 LEU A CA 1
ATOM 711 C C . LEU A 1 87 ? 0.524 -15.054 -10.276 1.00 91.38 87 LEU A C 1
ATOM 713 O O . LEU A 1 87 ? 1.398 -15.450 -9.503 1.00 91.38 87 LEU A O 1
ATOM 717 N N . ALA A 1 88 ? 0.322 -13.759 -10.538 1.00 88.94 88 ALA A N 1
ATOM 718 C CA . ALA A 1 88 ? 1.167 -12.687 -10.016 1.00 88.94 88 ALA A CA 1
ATOM 719 C C . ALA A 1 88 ? 1.053 -12.514 -8.494 1.00 88.94 88 ALA A C 1
ATOM 721 O O . ALA A 1 88 ? 2.010 -12.104 -7.838 1.00 88.94 88 ALA A O 1
ATOM 722 N N . TYR A 1 89 ? -0.106 -12.847 -7.916 1.00 86.44 89 TYR A N 1
ATOM 723 C CA . TYR A 1 89 ? -0.378 -12.665 -6.487 1.00 86.44 89 TYR A CA 1
ATOM 724 C C . TYR A 1 89 ? -0.700 -13.966 -5.740 1.00 86.44 89 TYR A C 1
ATOM 726 O O . TYR A 1 89 ? -0.734 -13.970 -4.511 1.00 86.44 89 TYR A O 1
ATOM 734 N N . ALA A 1 90 ? -0.925 -15.087 -6.433 1.00 82.19 90 ALA A N 1
ATOM 735 C CA . ALA A 1 90 ? -1.241 -16.365 -5.791 1.00 82.19 90 ALA A CA 1
ATOM 736 C C . ALA A 1 90 ? -0.138 -16.855 -4.834 1.00 82.19 90 ALA A C 1
ATOM 738 O O . ALA A 1 90 ? -0.446 -17.452 -3.807 1.00 82.19 90 ALA A O 1
ATOM 739 N N . LYS A 1 91 ? 1.135 -16.584 -5.151 1.00 73.56 91 LYS A N 1
ATOM 740 C CA . LYS A 1 91 ? 2.300 -16.999 -4.346 1.00 73.56 91 LYS A CA 1
ATOM 741 C C . LYS A 1 91 ? 2.741 -15.969 -3.299 1.00 73.56 91 LYS A C 1
ATOM 743 O O . LYS A 1 91 ? 3.697 -16.224 -2.582 1.00 73.56 91 LYS A O 1
ATOM 748 N N . GLN A 1 92 ? 2.063 -14.825 -3.213 1.00 73.88 92 GLN A N 1
ATOM 749 C CA . GLN A 1 92 ? 2.441 -13.712 -2.331 1.00 73.88 92 GLN A CA 1
ATOM 750 C C . GLN A 1 92 ? 1.777 -13.793 -0.944 1.00 73.88 92 GLN A C 1
ATOM 752 O O . GLN A 1 92 ? 1.757 -12.811 -0.212 1.00 73.88 92 GLN A O 1
ATOM 757 N N . VAL A 1 93 ? 1.201 -14.945 -0.582 1.00 68.06 93 VAL A N 1
ATOM 758 C CA . VAL A 1 93 ? 0.640 -15.164 0.757 1.00 68.06 93 VAL A CA 1
ATOM 759 C C . VAL A 1 93 ? 1.791 -15.496 1.698 1.00 68.06 93 VAL A C 1
ATOM 761 O O . VAL A 1 93 ? 2.332 -16.602 1.662 1.00 68.06 93 VAL A O 1
ATOM 764 N N . ALA A 1 94 ? 2.186 -14.520 2.508 1.00 70.25 94 ALA A N 1
ATOM 765 C CA . ALA A 1 94 ? 3.169 -14.729 3.556 1.00 70.25 94 ALA A CA 1
ATOM 766 C C . ALA A 1 94 ? 2.500 -15.349 4.796 1.00 70.25 94 ALA A C 1
ATOM 768 O O . ALA A 1 94 ? 1.320 -15.101 5.050 1.00 70.25 94 ALA A O 1
ATOM 769 N N . PRO A 1 95 ? 3.222 -16.171 5.577 1.00 74.31 95 PRO A N 1
ATOM 770 C CA . PRO A 1 95 ? 2.747 -16.562 6.898 1.00 74.31 95 PRO A CA 1
ATOM 771 C C . PRO A 1 95 ? 2.558 -15.323 7.782 1.00 74.31 95 PRO A C 1
ATOM 773 O O . PRO A 1 95 ? 3.140 -14.267 7.521 1.00 74.31 95 PRO A O 1
ATOM 776 N N . LEU A 1 96 ? 1.763 -15.468 8.847 1.00 77.88 96 LEU A N 1
ATOM 777 C CA . LEU A 1 96 ? 1.623 -14.412 9.847 1.00 77.88 96 LEU A CA 1
ATOM 778 C C . LEU A 1 96 ? 3.018 -13.992 10.339 1.00 77.88 96 LEU A C 1
ATOM 780 O O . LEU A 1 96 ? 3.831 -14.865 10.650 1.00 77.88 96 LEU A O 1
ATOM 784 N N . PRO A 1 97 ? 3.306 -12.685 10.391 1.00 81.31 97 PRO A N 1
ATOM 785 C CA . PRO A 1 97 ? 4.618 -12.198 10.781 1.00 81.31 97 PRO A CA 1
ATOM 786 C C . PRO A 1 97 ? 4.865 -12.490 12.262 1.00 81.31 97 PRO A C 1
ATOM 788 O O . PRO A 1 97 ? 4.021 -12.192 13.108 1.00 81.31 97 PRO A O 1
ATOM 791 N N . ASP A 1 98 ? 6.050 -13.013 12.576 1.00 82.62 98 ASP A N 1
ATOM 792 C CA . ASP A 1 98 ? 6.489 -13.199 13.964 1.00 82.62 98 ASP A CA 1
ATOM 793 C C . ASP A 1 98 ? 6.756 -11.849 14.661 1.00 82.62 98 ASP A C 1
ATOM 795 O O . ASP A 1 98 ? 6.570 -11.717 15.870 1.00 82.62 98 ASP A O 1
ATOM 799 N N . ASP A 1 99 ? 7.157 -10.829 13.891 1.00 87.88 99 ASP A N 1
ATOM 800 C CA . ASP A 1 99 ? 7.472 -9.476 14.369 1.00 87.88 99 ASP A CA 1
ATOM 801 C C . ASP A 1 99 ? 6.310 -8.497 14.117 1.00 87.88 99 ASP A C 1
ATOM 803 O O . ASP A 1 99 ? 6.369 -7.599 13.272 1.00 87.88 99 ASP A O 1
ATOM 807 N N . LEU A 1 100 ? 5.201 -8.718 14.827 1.00 93.56 100 LEU A N 1
ATOM 808 C CA . LEU A 1 100 ? 4.042 -7.824 14.837 1.00 93.56 100 LEU A CA 1
ATOM 809 C C . LEU A 1 100 ? 4.132 -6.858 16.023 1.00 93.56 100 LEU A C 1
ATOM 811 O O . LEU A 1 100 ? 4.119 -7.273 17.183 1.00 93.56 100 LEU A O 1
ATOM 815 N N . SER A 1 101 ? 4.094 -5.556 15.746 1.00 96.31 101 SER A N 1
ATOM 816 C CA . SER A 1 101 ? 3.985 -4.527 16.782 1.00 96.31 101 SER A CA 1
ATOM 817 C C . SER A 1 101 ? 2.628 -3.827 16.744 1.00 96.31 101 SER A C 1
ATOM 819 O O . SER A 1 101 ? 2.098 -3.509 15.679 1.00 96.31 101 SER A O 1
ATOM 821 N N . ILE A 1 102 ? 2.056 -3.578 17.925 1.00 97.62 102 ILE A N 1
ATOM 822 C CA . ILE A 1 102 ? 0.833 -2.790 18.100 1.00 97.62 102 ILE A CA 1
ATOM 823 C C . ILE A 1 102 ? 1.120 -1.713 19.139 1.00 97.62 102 ILE A C 1
ATOM 825 O O . ILE A 1 102 ? 1.529 -2.016 20.260 1.00 97.62 102 ILE A O 1
ATOM 829 N N . ARG A 1 103 ? 0.925 -0.446 18.770 1.00 98.06 103 ARG A N 1
ATOM 830 C CA . ARG A 1 103 ? 1.173 0.708 19.645 1.00 98.06 103 ARG A CA 1
ATOM 831 C C . ARG A 1 103 ? -0.069 1.592 19.727 1.00 98.06 103 ARG A C 1
ATOM 833 O O . ARG A 1 103 ? -0.731 1.777 18.710 1.00 98.06 103 ARG A O 1
ATOM 840 N N . PRO A 1 104 ? -0.397 2.172 20.891 1.00 97.94 104 PRO A N 1
ATOM 841 C CA . PRO A 1 104 ? -1.476 3.146 20.967 1.00 97.94 104 PRO A CA 1
ATOM 842 C C . PRO A 1 104 ? -1.099 4.427 20.210 1.00 97.94 104 PRO A C 1
ATOM 844 O O . PRO A 1 104 ? 0.050 4.870 20.231 1.00 97.94 104 PRO A O 1
ATOM 847 N N . GLY A 1 105 ? -2.085 5.043 19.570 1.00 97.25 105 GLY A N 1
ATOM 848 C CA . GLY A 1 105 ? -1.973 6.312 18.867 1.00 97.25 105 GLY A CA 1
ATOM 849 C C . GLY A 1 105 ? -3.224 7.161 19.066 1.00 97.25 105 GLY A C 1
ATOM 850 O O . GLY A 1 105 ? -4.286 6.666 19.440 1.00 97.25 105 GLY A O 1
ATOM 851 N N . ARG A 1 106 ? -3.104 8.467 18.810 1.00 96.56 106 ARG A N 1
ATOM 852 C CA . ARG A 1 106 ? -4.231 9.403 18.871 1.00 96.56 106 ARG A CA 1
ATOM 853 C C . ARG A 1 106 ? -4.202 10.356 17.687 1.00 96.56 106 ARG A C 1
ATOM 855 O O . ARG A 1 106 ? -3.169 10.946 17.386 1.00 96.56 106 ARG A O 1
ATOM 862 N N . SER A 1 107 ? -5.340 10.528 17.021 1.00 95.38 107 SER A N 1
ATOM 863 C CA . SER A 1 107 ? -5.493 11.486 15.923 1.00 95.38 107 SER A CA 1
ATOM 864 C C . SER A 1 107 ? -6.863 12.145 15.977 1.00 95.38 107 SER A C 1
ATOM 866 O O . SER A 1 107 ? -7.882 11.461 16.060 1.00 95.38 107 SER A O 1
ATOM 868 N N . THR A 1 108 ? -6.894 13.482 15.991 1.00 88.12 108 THR A N 1
ATOM 869 C CA . THR A 1 108 ? -8.132 14.289 16.032 1.00 88.12 108 THR A CA 1
ATOM 870 C C . THR A 1 108 ? -9.176 13.786 17.036 1.00 88.12 108 THR A C 1
ATOM 872 O O . THR A 1 108 ? -10.344 13.592 1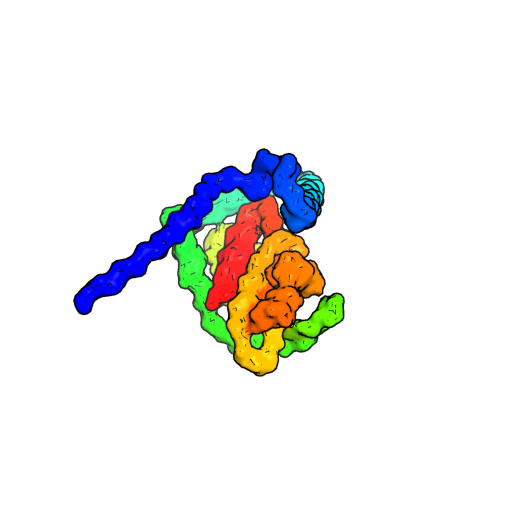6.710 1.00 88.12 108 THR A O 1
ATOM 875 N N . GLY A 1 109 ? -8.734 13.516 18.268 1.00 89.25 109 GLY A N 1
ATOM 876 C CA . GLY A 1 109 ? -9.604 13.048 19.354 1.00 89.25 109 GLY A CA 1
ATOM 877 C C . GLY A 1 109 ? -10.070 11.592 19.246 1.00 89.25 109 GLY A C 1
ATOM 878 O O . GLY A 1 109 ? -10.929 11.194 20.022 1.00 89.25 109 GLY A O 1
ATOM 879 N N . THR A 1 110 ? -9.522 10.809 18.315 1.00 93.06 110 THR A N 1
ATOM 880 C CA . THR A 1 110 ? -9.779 9.368 18.178 1.00 93.06 110 THR A CA 1
ATOM 881 C C . THR A 1 110 ? -8.548 8.593 18.632 1.00 93.06 110 THR A C 1
ATOM 883 O O . THR A 1 110 ? -7.457 8.816 18.099 1.00 93.06 110 THR A O 1
ATOM 886 N N . ASP A 1 111 ? -8.722 7.718 19.620 1.00 96.94 111 ASP A N 1
ATOM 887 C CA . ASP A 1 111 ? -7.717 6.725 20.007 1.00 96.94 111 ASP A CA 1
ATOM 888 C C . ASP A 1 111 ? -7.744 5.555 19.026 1.00 96.94 111 ASP A C 1
ATOM 890 O O . ASP A 1 111 ? -8.812 5.127 18.589 1.00 96.94 111 ASP A O 1
ATOM 894 N N . PHE A 1 112 ? -6.568 5.055 18.667 1.00 98.19 112 PHE A N 1
ATOM 895 C CA . PHE A 1 112 ? -6.418 3.943 17.740 1.00 98.19 112 PHE A CA 1
ATOM 896 C C . PHE A 1 112 ? -5.190 3.098 18.082 1.00 98.19 112 PHE A C 1
ATOM 898 O O . PHE A 1 112 ? -4.289 3.526 18.800 1.00 98.19 112 PHE A O 1
ATOM 905 N N . GLU A 1 113 ? -5.147 1.894 17.536 1.00 98.50 113 GLU A N 1
ATOM 906 C CA . GLU A 1 113 ? -3.987 1.014 17.525 1.00 98.50 113 GLU A CA 1
ATOM 907 C C . GLU A 1 113 ? -3.237 1.210 16.195 1.00 98.50 113 GLU A C 1
ATOM 909 O O . GLU A 1 113 ? -3.810 1.065 15.113 1.00 98.50 113 GLU A O 1
ATOM 914 N N . HIS A 1 114 ? -1.953 1.557 16.252 1.00 98.56 114 HIS A N 1
ATOM 915 C CA . HIS A 1 114 ? -1.044 1.490 15.113 1.00 98.56 114 HIS A CA 1
ATOM 916 C C . HIS A 1 114 ? -0.416 0.100 15.081 1.00 98.56 114 HIS A C 1
ATOM 918 O O . HIS A 1 114 ? 0.424 -0.228 15.918 1.00 98.56 114 HIS A O 1
ATOM 924 N N . LEU A 1 115 ? -0.842 -0.701 14.111 1.00 97.50 115 LEU A N 1
ATOM 925 C CA . LEU A 1 115 ? -0.283 -2.012 13.823 1.00 97.50 115 LEU A CA 1
ATOM 926 C C . LEU A 1 115 ? 0.817 -1.884 12.759 1.00 97.50 115 LEU A C 1
ATOM 928 O O . LEU A 1 115 ? 0.625 -1.186 11.761 1.00 97.50 115 LEU A O 1
ATOM 932 N N . GLN A 1 116 ? 1.957 -2.538 12.972 1.00 97.38 116 GLN A N 1
ATOM 933 C CA . GLN A 1 116 ? 3.081 -2.566 12.034 1.00 97.38 116 GLN A CA 1
ATOM 934 C C . GLN A 1 116 ? 3.736 -3.949 11.999 1.00 97.38 116 GLN A C 1
ATOM 936 O O . GLN A 1 116 ? 3.925 -4.556 13.054 1.00 97.38 116 GLN A O 1
ATOM 941 N N . PHE A 1 117 ? 4.094 -4.421 10.804 1.00 95.50 117 PHE A N 1
ATOM 942 C CA . PHE A 1 117 ? 4.841 -5.665 10.585 1.00 95.50 117 PHE A CA 1
ATOM 943 C C . PHE A 1 117 ? 5.581 -5.647 9.236 1.00 95.50 117 PHE A C 1
ATOM 945 O O . PHE A 1 117 ? 5.196 -4.872 8.360 1.00 95.50 117 PHE A O 1
ATOM 952 N N . PRO A 1 118 ? 6.598 -6.499 9.020 1.00 94.62 118 PRO A N 1
ATOM 953 C CA . PRO A 1 118 ? 7.292 -6.587 7.736 1.00 94.62 118 PRO A CA 1
ATOM 954 C C . PRO A 1 118 ? 6.390 -7.106 6.604 1.00 94.62 118 PRO A C 1
ATOM 956 O O . PRO A 1 118 ? 5.727 -8.131 6.743 1.00 94.62 118 PRO A O 1
ATOM 959 N N . SER A 1 119 ? 6.402 -6.438 5.452 1.00 93.12 119 SER A N 1
ATOM 960 C CA . SER A 1 119 ? 5.726 -6.890 4.232 1.00 93.12 119 SER A CA 1
ATOM 961 C C . SER A 1 119 ? 6.401 -8.144 3.681 1.00 93.12 119 SER A C 1
ATOM 963 O O . SER A 1 119 ? 7.616 -8.180 3.484 1.00 93.12 119 SER A O 1
ATOM 965 N N . GLY A 1 120 ? 5.598 -9.165 3.384 1.00 90.75 120 GLY A N 1
ATOM 966 C CA . GLY A 1 120 ? 6.067 -10.403 2.761 1.00 90.75 120 GLY A CA 1
ATOM 967 C C . GLY A 1 120 ? 6.213 -10.328 1.239 1.00 90.75 120 GLY A C 1
ATOM 968 O O . GLY A 1 120 ? 6.603 -11.317 0.620 1.00 90.75 120 GLY A O 1
ATOM 969 N N . TYR A 1 121 ? 5.888 -9.184 0.628 1.00 93.00 121 TYR A N 1
ATOM 970 C CA . TYR A 1 121 ? 5.893 -9.032 -0.821 1.00 93.00 121 TYR A CA 1
ATOM 971 C C . TYR A 1 121 ? 7.294 -9.162 -1.417 1.00 93.00 121 TYR A C 1
ATOM 973 O O . TYR A 1 121 ? 8.218 -8.432 -1.055 1.00 93.00 121 TYR A O 1
ATOM 981 N N . GLN A 1 122 ? 7.417 -10.044 -2.405 1.00 91.50 122 GLN A N 1
ATOM 982 C CA . GLN A 1 122 ? 8.640 -10.232 -3.175 1.00 91.50 122 GLN A CA 1
ATOM 983 C C . GLN A 1 122 ? 8.356 -9.912 -4.646 1.00 91.50 122 GLN A C 1
ATOM 985 O O . GLN A 1 122 ? 7.630 -10.669 -5.302 1.00 91.50 122 GLN A O 1
ATOM 990 N N . PRO A 1 123 ? 8.897 -8.802 -5.184 1.00 92.75 123 PRO A N 1
ATOM 991 C CA . PRO A 1 123 ? 8.825 -8.515 -6.612 1.00 92.75 123 PRO A CA 1
ATOM 992 C C . PRO A 1 123 ? 9.403 -9.661 -7.448 1.00 92.75 123 PRO A C 1
ATOM 994 O O . PRO A 1 123 ? 10.302 -10.370 -6.990 1.00 92.75 123 PRO A O 1
ATOM 997 N N . HIS A 1 124 ? 8.946 -9.812 -8.695 1.00 92.94 124 HIS A N 1
ATOM 998 C CA . HIS A 1 124 ? 9.561 -10.778 -9.607 1.00 92.94 124 HIS A CA 1
ATOM 999 C C . HIS A 1 124 ? 11.061 -10.456 -9.753 1.00 92.94 124 HIS A C 1
ATOM 1001 O O . HIS A 1 124 ? 11.399 -9.294 -9.987 1.00 92.94 124 HIS A O 1
ATOM 1007 N N . PRO A 1 125 ? 11.977 -11.424 -9.584 1.00 92.88 125 PRO A N 1
ATOM 1008 C CA . PRO A 1 125 ? 13.413 -11.140 -9.542 1.00 92.88 125 PRO A CA 1
ATOM 1009 C C . PRO A 1 125 ? 13.937 -10.530 -10.847 1.00 92.88 125 PRO A C 1
ATOM 1011 O O . PRO A 1 125 ? 14.795 -9.649 -10.798 1.00 92.88 125 PRO A O 1
ATOM 1014 N N . ASP A 1 126 ? 13.372 -10.955 -11.979 1.00 95.25 126 ASP A N 1
ATOM 1015 C CA . ASP A 1 126 ? 13.771 -10.492 -13.312 1.00 95.25 126 ASP A CA 1
ATOM 1016 C C . ASP A 1 126 ? 13.039 -9.222 -13.769 1.00 95.25 126 ASP A C 1
ATOM 1018 O O . ASP A 1 126 ? 13.379 -8.658 -14.804 1.00 95.25 126 ASP A O 1
ATOM 1022 N N . ASP A 1 127 ? 12.064 -8.726 -12.994 1.00 95.06 127 ASP A N 1
ATOM 1023 C CA . ASP A 1 127 ? 11.428 -7.442 -13.297 1.00 95.06 127 ASP A CA 1
ATOM 1024 C C . ASP A 1 127 ? 12.481 -6.316 -13.226 1.00 95.06 127 ASP A C 1
ATOM 1026 O O . ASP A 1 127 ? 13.130 -6.151 -12.181 1.00 95.06 127 ASP A O 1
ATOM 1030 N N . PRO A 1 128 ? 12.642 -5.494 -14.285 1.00 95.12 128 PRO A N 1
ATOM 1031 C CA . PRO A 1 128 ? 13.659 -4.440 -14.336 1.00 95.12 128 PRO A CA 1
ATOM 1032 C C . PRO A 1 128 ? 13.603 -3.446 -13.164 1.00 95.12 128 PRO A C 1
ATOM 1034 O O . PRO A 1 128 ? 14.612 -2.840 -12.786 1.00 95.12 128 PRO A O 1
ATOM 1037 N N . SER A 1 129 ? 12.427 -3.271 -12.566 1.00 93.94 129 SER A N 1
ATOM 1038 C CA . SER A 1 129 ? 12.167 -2.333 -11.479 1.00 93.94 129 SER A CA 1
ATOM 1039 C C . SER A 1 129 ? 12.209 -2.964 -10.079 1.00 93.94 129 SER A C 1
ATOM 1041 O O . SER A 1 129 ? 12.256 -2.232 -9.083 1.00 93.94 129 SER A O 1
ATOM 1043 N N . SER A 1 130 ? 12.328 -4.294 -9.988 1.00 94.69 130 SER A N 1
ATOM 1044 C CA . SER A 1 130 ? 12.354 -5.084 -8.745 1.00 94.69 130 SER A CA 1
ATOM 1045 C C . SER A 1 130 ? 13.359 -4.571 -7.712 1.00 94.69 130 SER A C 1
ATOM 1047 O O . SER A 1 130 ? 13.022 -4.326 -6.546 1.00 94.69 130 SER A O 1
ATOM 1049 N N . ARG A 1 131 ? 14.603 -4.324 -8.147 1.00 94.50 131 ARG A N 1
ATOM 1050 C CA . ARG A 1 131 ? 15.665 -3.804 -7.269 1.00 94.50 131 ARG A CA 1
ATOM 1051 C C . ARG A 1 131 ? 15.332 -2.416 -6.737 1.00 94.50 131 ARG A C 1
ATOM 1053 O O . ARG A 1 131 ? 15.576 -2.137 -5.565 1.00 94.50 131 ARG A O 1
ATOM 1060 N N . ARG A 1 132 ? 14.772 -1.547 -7.587 1.00 93.19 132 ARG A N 1
ATOM 1061 C CA . ARG A 1 132 ? 14.395 -0.185 -7.192 1.00 93.19 132 ARG A CA 1
ATOM 1062 C C . ARG A 1 132 ? 13.246 -0.214 -6.191 1.00 93.19 132 ARG A C 1
ATOM 1064 O O . ARG A 1 132 ? 13.318 0.499 -5.197 1.00 93.19 132 ARG A O 1
ATOM 1071 N N . TRP A 1 133 ? 12.228 -1.038 -6.430 1.00 95.25 133 TRP A N 1
ATOM 1072 C CA . TRP A 1 133 ? 11.107 -1.202 -5.508 1.00 95.25 133 TRP A CA 1
ATOM 1073 C C . TRP A 1 133 ? 11.576 -1.703 -4.139 1.00 95.25 133 TRP A C 1
ATOM 1075 O O . TRP A 1 133 ? 11.315 -1.077 -3.113 1.00 95.25 133 TRP A O 1
ATOM 1085 N N . SER A 1 134 ? 12.378 -2.770 -4.131 1.00 94.19 134 SER A N 1
ATOM 1086 C CA . SER A 1 134 ? 12.904 -3.378 -2.903 1.00 94.19 134 SER A CA 1
ATOM 1087 C C . SER A 1 134 ? 13.825 -2.444 -2.111 1.00 94.19 134 SER A C 1
ATOM 1089 O O . SER A 1 134 ? 13.975 -2.596 -0.897 1.00 94.19 134 SER A O 1
ATOM 1091 N N . ALA A 1 135 ? 14.453 -1.459 -2.760 1.00 94.38 135 ALA A N 1
ATOM 1092 C CA . ALA A 1 135 ? 15.310 -0.472 -2.103 1.00 94.38 135 ALA A CA 1
ATOM 1093 C C . ALA A 1 135 ? 14.533 0.576 -1.279 1.00 94.38 135 ALA A C 1
ATOM 1095 O O . ALA A 1 135 ? 15.140 1.284 -0.475 1.00 94.38 135 ALA A O 1
ATOM 1096 N N . MET A 1 136 ? 13.208 0.679 -1.434 1.00 94.88 136 MET A N 1
ATOM 1097 C CA . MET A 1 136 ? 12.382 1.650 -0.709 1.00 94.88 136 MET A CA 1
ATOM 1098 C C . MET A 1 136 ? 12.135 1.186 0.731 1.00 94.88 136 MET A C 1
ATOM 1100 O O . MET A 1 136 ? 11.140 0.533 1.025 1.00 94.88 136 MET A O 1
ATOM 1104 N N . VAL A 1 137 ? 13.057 1.530 1.637 1.00 94.62 137 VAL A N 1
ATOM 1105 C CA . VAL A 1 137 ? 13.083 1.029 3.026 1.00 94.62 137 VAL A CA 1
ATOM 1106 C C . VAL A 1 137 ? 11.765 1.248 3.767 1.00 94.62 137 VAL A C 1
ATOM 1108 O O . VAL A 1 137 ? 11.239 0.299 4.333 1.00 94.62 137 VAL A O 1
ATOM 1111 N N . ALA A 1 138 ? 11.193 2.455 3.707 1.00 95.00 138 ALA A N 1
ATOM 1112 C CA . ALA A 1 138 ? 9.928 2.765 4.380 1.00 95.00 138 ALA A CA 1
ATOM 1113 C C . ALA A 1 138 ? 8.748 1.913 3.874 1.00 95.00 138 ALA A C 1
ATOM 1115 O O . ALA A 1 138 ? 7.781 1.690 4.592 1.00 95.00 138 ALA A O 1
ATOM 1116 N N . ASN A 1 139 ? 8.828 1.408 2.641 1.00 95.88 139 ASN A N 1
ATOM 1117 C CA . ASN A 1 139 ? 7.774 0.614 2.023 1.00 95.88 139 ASN A CA 1
ATOM 1118 C C . ASN A 1 139 ? 7.855 -0.886 2.370 1.00 95.88 139 ASN A C 1
ATOM 1120 O O . ASN A 1 139 ? 6.977 -1.657 1.971 1.00 95.88 139 ASN A O 1
ATOM 1124 N N . ARG A 1 140 ? 8.900 -1.302 3.099 1.00 93.94 140 ARG A N 1
ATOM 1125 C CA . ARG A 1 140 ? 9.104 -2.691 3.534 1.00 93.94 140 ARG A CA 1
ATOM 1126 C C . ARG A 1 140 ? 8.240 -3.071 4.724 1.00 93.94 140 ARG A C 1
ATOM 1128 O O . ARG A 1 140 ? 7.992 -4.253 4.899 1.00 93.94 140 ARG A O 1
ATOM 1135 N N . ASP A 1 141 ? 7.757 -2.096 5.483 1.00 95.31 141 ASP A N 1
ATOM 1136 C CA . ASP A 1 141 ? 6.859 -2.341 6.602 1.00 95.31 141 ASP A CA 1
ATOM 1137 C C . ASP A 1 141 ? 5.422 -2.003 6.209 1.00 95.31 141 ASP A C 1
ATOM 1139 O O . ASP A 1 141 ? 5.131 -0.985 5.572 1.00 95.31 141 ASP A O 1
ATOM 1143 N N . VAL A 1 142 ? 4.506 -2.880 6.595 1.00 95.94 142 VAL A N 1
ATOM 1144 C CA . VAL A 1 142 ? 3.068 -2.653 6.547 1.00 95.94 142 VAL A CA 1
ATOM 1145 C C . VAL A 1 142 ? 2.680 -1.831 7.762 1.00 95.94 142 VAL A C 1
ATOM 1147 O O . VAL A 1 142 ? 3.154 -2.074 8.868 1.00 95.94 142 VAL A O 1
ATOM 1150 N N . HIS A 1 143 ? 1.789 -0.866 7.564 1.00 97.81 143 HIS A N 1
ATOM 1151 C CA . HIS A 1 143 ? 1.182 -0.086 8.637 1.00 97.81 143 HIS A CA 1
ATOM 1152 C C . HIS A 1 143 ? -0.334 -0.241 8.546 1.00 97.81 143 HIS A C 1
ATOM 1154 O O . HIS A 1 143 ? -0.871 -0.308 7.444 1.00 97.81 143 HIS A O 1
ATOM 1160 N N . ALA A 1 144 ? -1.037 -0.257 9.673 1.00 97.94 144 ALA A N 1
ATOM 1161 C CA . ALA A 1 144 ? -2.491 -0.181 9.696 1.00 97.94 144 ALA A CA 1
ATOM 1162 C C . ALA A 1 144 ? -2.993 0.642 10.884 1.00 97.94 144 ALA A C 1
ATOM 1164 O O . ALA A 1 144 ? -2.449 0.568 11.990 1.00 97.94 144 ALA A O 1
ATOM 1165 N N . TRP A 1 145 ? -4.066 1.398 10.653 1.00 98.38 145 TRP A N 1
ATOM 1166 C CA . TRP A 1 145 ? -4.796 2.112 11.699 1.00 98.38 145 TRP A CA 1
ATOM 1167 C C . TRP A 1 145 ? -5.997 1.281 12.123 1.00 98.38 145 TRP A C 1
ATOM 1169 O O . TRP A 1 145 ? -6.860 0.969 11.300 1.00 98.38 145 TRP A O 1
ATOM 1179 N N . VAL A 1 146 ? -6.053 0.912 13.397 1.00 98.44 146 VAL A N 1
ATOM 1180 C CA . VAL A 1 146 ? -7.048 -0.026 13.909 1.00 98.44 146 VAL A CA 1
ATOM 1181 C C . VAL A 1 146 ? -7.885 0.627 15.008 1.00 98.44 146 VAL A C 1
ATOM 1183 O O . VAL A 1 146 ? -7.362 1.154 15.985 1.00 98.44 146 VAL A O 1
ATOM 1186 N N . LEU A 1 147 ? -9.207 0.588 14.847 1.00 98.38 147 LEU A N 1
ATOM 1187 C CA . LEU A 1 147 ? -10.184 0.933 15.878 1.00 98.38 147 LEU A CA 1
ATOM 1188 C C . LEU A 1 147 ? -10.827 -0.366 16.361 1.00 98.38 147 LEU A C 1
ATOM 1190 O O . LEU A 1 147 ? -11.634 -0.971 15.649 1.00 98.38 147 LEU A O 1
ATOM 1194 N N . ARG A 1 148 ? -10.449 -0.811 17.558 1.00 98.00 148 ARG A N 1
ATOM 1195 C CA . ARG A 1 148 ? -10.860 -2.097 18.125 1.00 98.00 148 ARG A CA 1
ATOM 1196 C C . ARG A 1 148 ? -11.673 -1.891 19.400 1.00 98.00 148 ARG A C 1
ATOM 1198 O O . ARG A 1 148 ? -11.278 -1.146 20.286 1.00 98.00 148 ARG A O 1
ATOM 1205 N N . HIS A 1 149 ? -12.808 -2.576 19.492 1.00 97.44 149 HIS A N 1
ATOM 1206 C CA . HIS A 1 149 ? -13.592 -2.702 20.718 1.00 97.44 149 HIS A CA 1
ATOM 1207 C C . HIS A 1 149 ? -12.970 -3.761 21.632 1.00 97.44 149 HIS A C 1
ATOM 1209 O O . HIS A 1 149 ? -12.515 -4.798 21.158 1.00 97.44 149 HIS A O 1
ATOM 1215 N N . GLU A 1 150 ? -13.045 -3.558 22.948 1.00 94.94 150 GLU A N 1
ATOM 1216 C CA . GLU A 1 150 ? -12.576 -4.544 23.939 1.00 94.94 150 GLU A CA 1
ATOM 1217 C C . GLU A 1 150 ? -13.335 -5.878 23.861 1.00 94.94 150 GLU A C 1
ATOM 1219 O O . GLU A 1 150 ? -12.780 -6.948 24.100 1.00 94.94 150 GLU A O 1
ATOM 1224 N N . ARG A 1 151 ? -14.630 -5.823 23.525 1.00 94.12 151 ARG A N 1
ATOM 1225 C CA . ARG A 1 151 ? -15.474 -7.013 23.352 1.00 94.12 151 ARG A CA 1
ATOM 1226 C C . ARG A 1 151 ? -15.474 -7.474 21.891 1.00 94.12 151 ARG A C 1
ATOM 1228 O O . ARG A 1 151 ? -15.396 -6.624 21.006 1.00 94.12 151 ARG A 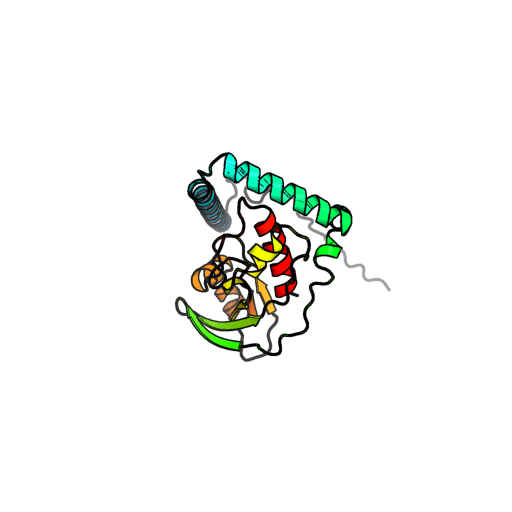O 1
ATOM 1235 N N . PRO A 1 152 ? -15.666 -8.778 21.614 1.00 95.88 152 PRO A N 1
ATOM 1236 C CA . PRO A 1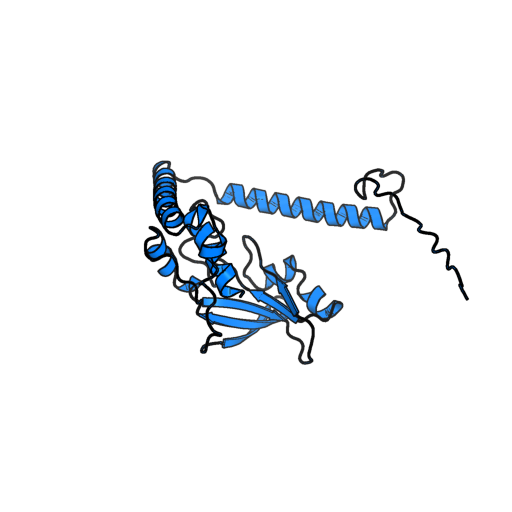 152 ? -15.752 -9.286 20.246 1.00 95.88 152 PRO A CA 1
ATOM 1237 C C . PRO A 1 152 ? -16.805 -8.553 19.403 1.00 95.88 152 PRO A C 1
ATOM 1239 O O . PRO A 1 152 ? -17.972 -8.449 19.793 1.00 95.88 152 PRO A O 1
ATOM 1242 N N . ARG A 1 153 ? -16.386 -8.055 18.235 1.00 97.50 153 ARG A N 1
ATOM 1243 C CA . ARG A 1 153 ? -17.217 -7.362 17.240 1.00 97.50 153 ARG A CA 1
ATOM 1244 C C . ARG A 1 153 ? -16.830 -7.799 15.824 1.00 97.50 153 ARG A C 1
ATOM 1246 O O . ARG A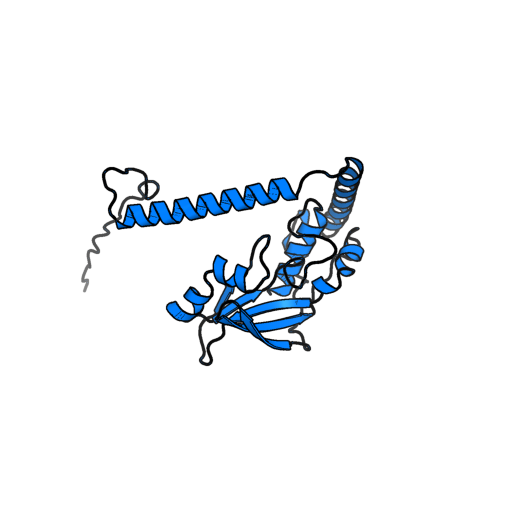 1 153 ? -15.673 -8.170 15.610 1.00 97.50 153 ARG A O 1
ATOM 1253 N N . PRO A 1 154 ? -17.764 -7.749 14.858 1.00 98.06 154 PRO A N 1
ATOM 1254 C CA . PRO A 1 154 ? -17.434 -7.955 13.450 1.00 98.06 154 PRO A CA 1
ATOM 1255 C C . PRO A 1 154 ? -16.439 -6.897 12.953 1.00 98.06 154 PRO A C 1
ATOM 1257 O O . PRO A 1 154 ? -16.426 -5.767 13.442 1.00 98.06 154 PRO A O 1
ATOM 1260 N N . TRP A 1 155 ? -15.615 -7.277 11.977 1.00 98.12 155 TRP A N 1
ATOM 1261 C CA . TRP A 1 155 ? -14.568 -6.436 11.399 1.00 98.12 155 TRP A CA 1
ATOM 1262 C C . TRP A 1 155 ? -14.974 -5.881 10.035 1.00 98.12 155 TRP A C 1
ATOM 1264 O O . TRP A 1 155 ? -15.628 -6.562 9.247 1.00 98.12 155 TRP A O 1
ATOM 1274 N N . VAL A 1 156 ? -14.524 -4.663 9.745 1.00 97.88 156 VAL A N 1
ATOM 1275 C CA . VAL A 1 156 ? -14.476 -4.097 8.397 1.00 97.88 156 VAL A CA 1
ATOM 1276 C C . VAL A 1 156 ? -13.045 -3.677 8.081 1.00 97.88 156 VAL A C 1
ATOM 1278 O O . VAL A 1 156 ? -12.369 -3.051 8.902 1.00 97.88 156 VAL A O 1
ATOM 1281 N N . LEU A 1 157 ? -12.594 -4.034 6.882 1.00 97.00 157 LEU A N 1
ATOM 1282 C CA . LEU A 1 157 ? -11.304 -3.633 6.342 1.00 97.00 157 LEU A CA 1
ATOM 1283 C C . LEU A 1 157 ? -11.522 -2.544 5.288 1.00 97.00 157 LEU A C 1
ATOM 1285 O O . LEU A 1 157 ? -12.259 -2.760 4.327 1.00 97.00 157 LEU A O 1
ATOM 1289 N N . GLY A 1 158 ? -10.899 -1.381 5.470 1.00 95.81 158 GLY A N 1
ATOM 1290 C CA . GLY A 1 158 ? -10.926 -0.286 4.499 1.00 95.81 158 GLY A CA 1
ATOM 1291 C C . GLY A 1 158 ? -9.578 -0.145 3.805 1.00 95.81 158 GLY A C 1
ATOM 1292 O O . GLY A 1 158 ? -8.601 0.235 4.443 1.00 95.81 158 GLY A O 1
ATOM 1293 N N . VAL A 1 159 ? -9.527 -0.436 2.504 1.00 93.94 159 VAL A N 1
ATOM 1294 C CA . VAL A 1 159 ? -8.316 -0.289 1.681 1.00 93.94 159 VAL A CA 1
ATOM 1295 C C . VAL A 1 159 ? -8.396 1.029 0.921 1.00 93.94 159 VAL A C 1
ATOM 1297 O O . VAL A 1 159 ? -9.331 1.255 0.154 1.00 93.94 159 VAL A O 1
ATOM 1300 N N . HIS A 1 160 ? -7.453 1.926 1.190 1.00 90.88 160 HIS A N 1
ATOM 1301 C CA . HIS A 1 160 ? -7.532 3.320 0.768 1.00 90.88 160 HIS A CA 1
ATOM 1302 C C . HIS A 1 160 ? -6.988 3.581 -0.644 1.00 90.88 160 HIS A C 1
ATOM 1304 O O . HIS A 1 160 ? -6.244 2.781 -1.203 1.00 90.88 160 HIS A O 1
ATOM 1310 N N . GLY A 1 161 ? -7.357 4.732 -1.215 1.00 80.12 161 GLY A N 1
ATOM 1311 C CA . GLY A 1 161 ? -6.869 5.215 -2.511 1.00 80.12 161 GLY A CA 1
ATOM 1312 C C . GLY A 1 161 ? -5.713 6.213 -2.384 1.00 80.12 161 GLY A C 1
ATOM 1313 O O . GLY A 1 161 ? -5.014 6.237 -1.372 1.00 80.12 161 GLY A O 1
ATOM 1314 N N . ALA A 1 162 ? -5.524 7.043 -3.414 1.00 79.94 162 ALA A N 1
ATOM 1315 C CA . ALA A 1 162 ? -4.462 8.052 -3.479 1.00 79.94 162 ALA A CA 1
ATOM 1316 C C . ALA A 1 162 ? -4.519 9.079 -2.324 1.00 79.94 162 ALA A C 1
ATOM 1318 O O . ALA A 1 162 ? -5.600 9.425 -1.856 1.00 79.94 162 ALA A O 1
ATOM 1319 N N . GLU A 1 163 ? -3.353 9.598 -1.910 1.00 78.31 163 GLU A N 1
ATOM 1320 C CA . GLU A 1 163 ? -3.141 10.641 -0.867 1.00 78.31 163 GLU A CA 1
ATOM 1321 C C . GLU A 1 163 ? -3.536 10.303 0.569 1.00 78.31 163 GLU A C 1
ATOM 1323 O O . GLU A 1 163 ? -3.385 11.124 1.480 1.00 78.31 163 GLU A O 1
ATOM 1328 N N . MET A 1 164 ? -4.014 9.092 0.786 1.00 89.69 164 MET A N 1
ATOM 1329 C CA . MET A 1 164 ? -4.385 8.586 2.097 1.00 89.69 164 MET A CA 1
ATOM 1330 C C . MET A 1 164 ? -3.155 7.983 2.807 1.00 89.69 164 MET A C 1
ATOM 1332 O O . MET A 1 164 ? -2.007 8.266 2.447 1.00 89.69 164 MET A O 1
ATOM 1336 N N . GLY A 1 165 ? -3.365 7.220 3.874 1.00 93.00 165 GLY A N 1
ATOM 1337 C CA . GLY A 1 165 ? -2.310 6.595 4.674 1.00 93.00 165 GLY A CA 1
ATOM 1338 C C . GLY A 1 165 ? -1.925 7.396 5.914 1.00 93.00 165 GLY A C 1
ATOM 1339 O O . GLY A 1 165 ? -0.887 7.144 6.520 1.00 93.00 165 GLY A O 1
ATOM 1340 N N . ARG A 1 166 ? -2.725 8.395 6.298 1.00 95.31 166 ARG A N 1
ATOM 1341 C CA . ARG A 1 166 ? -2.525 9.202 7.513 1.00 95.31 166 ARG A CA 1
ATOM 1342 C C . ARG A 1 166 ? -3.778 9.063 8.372 1.00 95.31 166 ARG A C 1
ATOM 1344 O O . ARG A 1 166 ? -4.859 9.292 7.831 1.00 95.31 166 ARG A O 1
ATOM 1351 N N . PRO A 1 167 ? -3.675 8.799 9.689 1.00 95.94 167 PRO A N 1
ATOM 1352 C CA . PRO A 1 167 ? -4.838 8.458 10.512 1.00 95.94 167 PRO A CA 1
ATOM 1353 C C . PRO A 1 167 ? -6.000 9.453 10.390 1.00 95.94 167 PRO A C 1
ATOM 1355 O O . PRO A 1 167 ? -7.132 9.051 10.155 1.00 95.94 167 PRO A O 1
ATOM 1358 N N . PHE A 1 168 ? -5.724 10.761 10.459 1.00 93.69 168 PHE A N 1
ATOM 1359 C CA . PHE A 1 168 ? -6.757 11.796 10.324 1.00 93.69 168 PHE A CA 1
ATOM 1360 C C . PHE A 1 168 ? -7.507 11.730 8.983 1.00 93.69 168 PHE A C 1
ATOM 1362 O O . PHE A 1 168 ? -8.736 11.785 8.959 1.00 93.69 168 PHE A O 1
ATOM 1369 N N . VAL A 1 169 ? -6.771 11.611 7.875 1.00 92.81 169 VAL A N 1
ATOM 1370 C CA . VAL A 1 169 ? -7.345 11.576 6.522 1.00 92.81 169 VAL A CA 1
ATOM 1371 C C . VAL A 1 169 ? -8.149 10.293 6.338 1.00 92.81 169 VAL A C 1
ATOM 1373 O O . VAL A 1 169 ? -9.297 10.337 5.898 1.00 92.81 169 VAL A O 1
ATOM 1376 N N . ASP A 1 170 ? -7.581 9.164 6.754 1.00 95.12 170 ASP A N 1
ATOM 1377 C CA . ASP A 1 170 ? -8.189 7.849 6.580 1.00 95.12 170 ASP A CA 1
ATOM 1378 C C . ASP A 1 170 ? -9.466 7.723 7.414 1.00 95.12 170 ASP A C 1
ATOM 1380 O O . ASP A 1 170 ? -10.505 7.299 6.906 1.00 95.12 170 ASP A O 1
ATOM 1384 N N . PHE A 1 171 ? -9.445 8.172 8.672 1.00 95.56 171 PHE A N 1
ATOM 1385 C CA . PHE A 1 171 ? -10.629 8.148 9.529 1.00 95.56 171 PHE A CA 1
ATOM 1386 C C . PHE A 1 171 ? -11.748 9.054 9.020 1.00 95.56 171 PHE A C 1
ATOM 1388 O O . PHE A 1 171 ? -12.921 8.690 9.149 1.00 95.56 171 PHE A O 1
ATOM 1395 N N . MET A 1 172 ? -11.402 10.207 8.443 1.00 92.06 172 MET A N 1
ATOM 1396 C CA . MET A 1 172 ? -12.371 11.132 7.862 1.00 92.06 172 MET A CA 1
ATOM 1397 C C . MET A 1 172 ? -13.024 10.532 6.612 1.00 92.06 172 MET A C 1
ATOM 1399 O O . MET A 1 172 ? -14.247 10.399 6.576 1.00 92.06 172 MET A O 1
ATOM 1403 N N . LEU A 1 173 ? -12.224 10.127 5.622 1.00 90.19 173 LEU A N 1
ATOM 1404 C CA . LEU A 1 173 ? -12.728 9.685 4.318 1.00 90.19 173 LEU A CA 1
ATOM 1405 C C . LEU A 1 173 ? -13.463 8.340 4.396 1.00 90.19 173 LEU A C 1
ATOM 1407 O O . LEU A 1 173 ? -14.518 8.192 3.785 1.00 90.19 173 LEU A O 1
ATOM 1411 N N . PHE A 1 174 ? -12.996 7.393 5.219 1.00 92.38 174 PHE A N 1
ATOM 1412 C CA . PHE A 1 174 ? -13.745 6.152 5.470 1.00 92.38 174 PHE A CA 1
ATOM 1413 C C . PHE A 1 174 ? -14.910 6.322 6.441 1.00 92.38 174 PHE A C 1
ATOM 1415 O O . PHE A 1 174 ? -15.692 5.391 6.621 1.00 92.38 174 PHE A O 1
ATOM 1422 N N . ARG A 1 175 ? -15.027 7.471 7.117 1.00 93.94 175 ARG A N 1
ATOM 1423 C CA . ARG A 1 175 ? -15.948 7.656 8.248 1.00 93.94 175 ARG A CA 1
ATOM 1424 C C . ARG A 1 175 ? -15.734 6.577 9.321 1.00 93.94 175 ARG A C 1
ATOM 1426 O O . ARG A 1 175 ? -16.693 6.052 9.893 1.00 93.94 175 ARG A O 1
ATOM 1433 N N . ALA A 1 176 ? -14.472 6.254 9.609 1.00 95.75 176 ALA A N 1
ATOM 1434 C CA . ALA A 1 176 ? -14.077 5.136 10.469 1.00 95.75 176 ALA A CA 1
ATOM 1435 C C . ALA A 1 176 ? -14.721 5.208 11.858 1.00 95.75 176 ALA A C 1
ATOM 1437 O O . ALA A 1 176 ? -15.238 4.212 12.357 1.00 95.75 176 ALA A O 1
ATOM 1438 N N . ARG A 1 177 ? -14.797 6.411 12.439 1.00 95.00 177 ARG A N 1
ATOM 1439 C CA . ARG A 1 177 ? -15.456 6.638 13.730 1.00 95.00 177 ARG A CA 1
ATOM 1440 C C . ARG A 1 177 ? -16.948 6.305 13.698 1.00 95.00 177 ARG A C 1
ATOM 1442 O O . ARG A 1 177 ? -17.470 5.734 14.647 1.00 95.00 177 ARG A O 1
ATOM 1449 N N . TRP A 1 178 ? -17.642 6.621 12.606 1.00 95.56 178 TRP A N 1
ATOM 1450 C CA . TRP A 1 178 ? -19.056 6.274 12.464 1.00 95.56 178 TRP A CA 1
ATOM 1451 C C . TRP A 1 178 ? -19.243 4.754 12.361 1.00 95.56 178 TRP A C 1
ATOM 1453 O O . TRP A 1 178 ? -20.094 4.202 13.057 1.00 95.56 178 TRP A O 1
ATOM 1463 N N . MET A 1 179 ? -18.414 4.063 11.572 1.00 97.38 179 MET A N 1
ATOM 1464 C CA . MET A 1 179 ? -18.436 2.594 11.512 1.00 97.38 179 MET A CA 1
ATOM 1465 C C . MET A 1 179 ? -18.139 1.970 12.883 1.00 97.38 179 MET A C 1
ATOM 1467 O O . MET A 1 179 ? -18.824 1.042 13.313 1.00 97.38 179 MET A O 1
ATOM 1471 N N . HIS A 1 180 ? -17.169 2.525 13.605 1.00 97.44 180 HIS A N 1
ATOM 1472 C CA . HIS A 1 180 ? -16.759 2.013 14.902 1.00 97.44 180 HIS A CA 1
ATOM 1473 C C . HIS A 1 180 ? -17.801 2.253 16.004 1.00 97.44 180 HIS A C 1
ATOM 1475 O O . HIS A 1 180 ? -18.222 1.314 16.677 1.00 97.44 180 HIS A O 1
ATOM 1481 N N . GLU A 1 181 ? -18.265 3.493 16.168 1.00 95.75 181 GLU A N 1
ATOM 1482 C CA . GLU A 1 181 ? -19.129 3.897 17.283 1.00 95.75 181 GLU A CA 1
ATOM 1483 C C . GLU A 1 181 ? -20.621 3.690 17.004 1.00 95.75 181 GLU A C 1
ATOM 1485 O O . GLU A 1 181 ? -21.384 3.413 17.929 1.00 95.75 181 GLU A O 1
ATOM 1490 N N . LYS A 1 182 ? -21.071 3.863 15.752 1.00 96.81 182 LYS A N 1
ATOM 1491 C CA . LYS A 1 182 ? -22.502 3.790 15.401 1.00 96.81 182 LYS A CA 1
ATOM 1492 C C . LYS A 1 182 ? -22.908 2.435 14.851 1.00 96.81 182 LYS A C 1
ATOM 1494 O O . LYS A 1 182 ? -24.000 1.980 15.173 1.00 96.81 182 LYS A O 1
ATOM 1499 N N . LEU A 1 183 ? -22.051 1.791 14.058 1.00 97.44 183 LEU A N 1
ATOM 1500 C CA . LEU A 1 183 ? -22.310 0.427 13.582 1.00 97.44 183 LEU A CA 1
ATOM 1501 C C . LEU A 1 183 ? -21.721 -0.653 14.502 1.00 97.44 183 LEU A C 1
ATOM 1503 O O . LEU A 1 183 ? -22.064 -1.823 14.357 1.00 97.44 183 LEU A O 1
ATOM 1507 N N . GLY A 1 184 ? -20.867 -0.280 15.461 1.00 97.56 184 GLY A N 1
ATOM 1508 C CA . GLY A 1 184 ? -20.273 -1.221 16.411 1.00 97.56 184 GLY A CA 1
ATOM 1509 C C . GLY A 1 184 ? -19.258 -2.175 15.777 1.00 97.56 184 GLY A C 1
ATOM 1510 O O . GLY A 1 184 ? -19.092 -3.287 16.278 1.00 97.56 184 GLY A O 1
ATOM 1511 N N . LEU A 1 185 ? -18.620 -1.771 14.673 1.00 98.50 185 LEU A N 1
ATOM 1512 C CA . LEU A 1 185 ? -17.623 -2.572 13.961 1.00 98.50 185 LEU A CA 1
ATOM 1513 C C . LEU A 1 185 ? -16.217 -2.330 14.528 1.00 98.50 185 LEU A C 1
ATOM 1515 O O . LEU A 1 185 ? -15.871 -1.217 14.927 1.00 98.50 185 LEU A O 1
ATOM 1519 N N . ASN A 1 186 ? -15.369 -3.352 14.508 1.00 98.56 186 ASN A N 1
ATOM 1520 C CA . ASN A 1 186 ? -13.927 -3.129 14.511 1.00 98.56 186 ASN A CA 1
ATOM 1521 C C . ASN A 1 186 ? -13.509 -2.650 13.116 1.00 98.56 186 ASN A C 1
ATOM 1523 O O . ASN A 1 186 ? -14.004 -3.171 12.117 1.00 98.56 186 ASN A O 1
ATOM 1527 N N . VAL A 1 187 ? -12.615 -1.670 13.035 1.00 98.44 187 VAL A N 1
ATOM 1528 C CA . VAL A 1 187 ? -12.163 -1.090 11.765 1.00 98.44 187 VAL A CA 1
ATOM 1529 C C . VAL A 1 187 ? -10.659 -1.277 11.654 1.00 98.44 187 VAL A C 1
ATOM 1531 O O . VAL A 1 187 ? -9.939 -0.899 12.571 1.00 98.44 187 VAL A O 1
ATOM 1534 N N . ALA A 1 188 ? -10.182 -1.822 10.540 1.00 98.19 188 ALA A N 1
ATOM 1535 C CA . ALA A 1 188 ? -8.764 -1.842 10.195 1.00 98.19 188 ALA A CA 1
ATOM 1536 C C . ALA A 1 188 ? -8.559 -1.131 8.856 1.00 98.19 188 ALA A C 1
ATOM 1538 O O . ALA A 1 188 ? -9.270 -1.406 7.890 1.00 98.19 188 ALA A O 1
ATOM 1539 N N . LEU A 1 189 ? -7.599 -0.212 8.808 1.00 98.06 189 LEU A N 1
ATOM 1540 C CA . LEU A 1 189 ? -7.249 0.558 7.616 1.00 98.06 189 LEU A CA 1
ATOM 1541 C C . LEU A 1 189 ? -5.765 0.332 7.297 1.00 98.06 189 LEU A C 1
ATOM 1543 O O . LEU A 1 189 ? -4.921 1.063 7.824 1.00 98.06 189 LEU A O 1
ATOM 1547 N N . PRO A 1 190 ? -5.418 -0.704 6.510 1.00 97.19 190 PRO A N 1
ATOM 1548 C CA . PRO A 1 190 ? -4.056 -0.912 6.038 1.00 97.19 190 PRO A CA 1
ATOM 1549 C C . PRO A 1 190 ? -3.603 0.250 5.156 1.00 97.19 190 PRO A C 1
ATOM 1551 O O . PRO A 1 190 ? -4.356 0.743 4.313 1.00 97.19 190 PRO A O 1
ATOM 1554 N N . VAL A 1 191 ? -2.356 0.665 5.341 1.00 97.50 191 VAL A N 1
ATOM 1555 C CA . VAL A 1 191 ? -1.724 1.728 4.570 1.00 97.50 191 VAL A CA 1
ATOM 1556 C C . VAL A 1 191 ? -1.124 1.142 3.298 1.00 97.50 191 VAL A C 1
ATOM 1558 O O . VAL A 1 191 ? -0.223 0.297 3.346 1.00 97.50 191 VAL A O 1
ATOM 1561 N N . MET A 1 192 ? -1.605 1.618 2.151 1.00 95.69 192 MET A N 1
ATOM 1562 C CA . MET A 1 192 ? -1.131 1.186 0.837 1.00 95.69 192 MET A CA 1
ATOM 1563 C C . MET A 1 192 ? 0.352 1.526 0.627 1.00 95.69 192 MET A C 1
ATOM 1565 O O . MET A 1 192 ? 0.853 2.497 1.206 1.00 95.69 192 MET A O 1
ATOM 1569 N N . PRO A 1 193 ? 1.062 0.789 -0.244 1.00 95.88 193 PRO A N 1
ATOM 1570 C CA . PRO A 1 193 ? 2.439 1.109 -0.594 1.00 95.88 193 PRO A CA 1
ATOM 1571 C C . PRO A 1 193 ? 2.623 2.566 -1.026 1.00 95.88 193 PRO A C 1
ATOM 1573 O O . PRO A 1 193 ? 1.752 3.154 -1.674 1.00 95.88 193 PRO A O 1
ATOM 1576 N N . LEU A 1 194 ? 3.768 3.143 -0.659 1.00 94.56 194 LEU A N 1
ATOM 1577 C CA . LEU A 1 194 ? 4.170 4.529 -0.958 1.00 94.56 194 LEU A CA 1
ATOM 1578 C C . LEU A 1 194 ? 3.265 5.635 -0.383 1.00 94.56 194 LEU A C 1
ATOM 1580 O O . LEU A 1 194 ? 3.392 6.795 -0.779 1.00 94.56 194 LEU A O 1
ATOM 1584 N N . HIS A 1 195 ? 2.388 5.309 0.567 1.00 95.06 195 HIS A N 1
ATOM 1585 C CA . HIS A 1 195 ? 1.536 6.272 1.263 1.00 95.06 195 HIS A CA 1
ATOM 1586 C C . HIS A 1 195 ? 1.931 6.447 2.723 1.00 95.06 195 HIS A C 1
ATOM 1588 O O . HIS A 1 195 ? 2.452 5.533 3.357 1.00 95.06 195 HIS A O 1
ATOM 1594 N N . GLY A 1 196 ? 1.620 7.617 3.284 1.00 94.81 196 GLY A N 1
ATOM 1595 C CA . GLY A 1 196 ? 1.786 7.862 4.715 1.00 94.81 196 GLY A CA 1
ATOM 1596 C C . GLY A 1 196 ? 3.198 7.513 5.216 1.00 94.81 196 GLY A C 1
ATOM 1597 O O . GLY A 1 196 ? 4.170 7.969 4.615 1.00 94.81 196 GLY A O 1
ATOM 1598 N N . PRO A 1 197 ? 3.333 6.690 6.273 1.00 96.50 197 PRO A N 1
ATOM 1599 C CA . PRO A 1 197 ? 4.630 6.212 6.760 1.00 96.50 197 PRO A CA 1
ATOM 1600 C C . PRO A 1 197 ? 5.459 5.428 5.733 1.00 96.50 197 PRO A C 1
ATOM 1602 O O . PRO A 1 197 ? 6.675 5.378 5.866 1.00 96.50 197 PRO A O 1
ATOM 1605 N N . ARG A 1 198 ? 4.819 4.848 4.708 1.00 95.81 198 ARG A N 1
ATOM 1606 C CA . ARG A 1 198 ? 5.467 4.077 3.635 1.00 95.81 198 ARG A CA 1
ATOM 1607 C C . ARG A 1 198 ? 5.976 4.957 2.491 1.00 95.81 198 ARG A C 1
ATOM 1609 O O . ARG A 1 198 ? 6.518 4.440 1.516 1.00 95.81 198 ARG A O 1
ATOM 1616 N N . ALA A 1 199 ? 5.774 6.274 2.565 1.00 92.31 199 ALA A N 1
ATOM 1617 C CA . ALA A 1 199 ? 6.180 7.206 1.521 1.00 92.31 199 ALA A CA 1
ATOM 1618 C C . ALA A 1 199 ? 7.712 7.310 1.400 1.00 92.31 199 ALA A C 1
ATOM 1620 O O . ALA A 1 199 ? 8.436 7.387 2.391 1.00 92.31 199 ALA A O 1
ATOM 1621 N N . GLY A 1 200 ? 8.204 7.374 0.161 1.00 86.75 200 GLY A N 1
ATOM 1622 C CA . GLY A 1 200 ? 9.627 7.521 -0.147 1.00 86.75 200 GLY A CA 1
ATOM 1623 C C . GLY A 1 200 ? 9.996 6.839 -1.461 1.00 86.75 200 GLY A C 1
ATOM 1624 O O . GLY A 1 200 ? 9.439 5.806 -1.807 1.00 86.75 200 GLY A O 1
ATOM 1625 N N . GLY A 1 201 ? 10.916 7.424 -2.233 1.00 81.50 201 GLY A N 1
ATOM 1626 C CA . GLY A 1 201 ? 11.382 6.838 -3.502 1.00 81.50 201 GLY A CA 1
ATOM 1627 C C . GLY A 1 201 ? 10.376 6.869 -4.667 1.00 81.50 201 GLY A C 1
ATOM 1628 O O . GLY A 1 201 ? 10.740 6.518 -5.789 1.00 81.50 201 GLY A O 1
ATOM 1629 N N . GLY A 1 202 ? 9.144 7.334 -4.442 1.00 84.38 202 GLY A N 1
ATOM 1630 C CA . GLY A 1 202 ? 8.098 7.462 -5.455 1.00 84.38 202 GLY A CA 1
ATOM 1631 C C . GLY A 1 202 ? 6.739 7.816 -4.849 1.00 84.38 202 GLY A C 1
ATOM 1632 O O . GLY A 1 202 ? 6.644 8.160 -3.673 1.00 84.38 202 GLY A O 1
ATOM 1633 N N . HIS A 1 203 ? 5.694 7.717 -5.668 1.00 83.44 203 HIS A N 1
ATOM 1634 C CA . HIS A 1 203 ? 4.294 7.771 -5.251 1.00 83.44 203 HIS A CA 1
ATOM 1635 C C . HIS A 1 203 ? 3.511 6.649 -5.940 1.00 83.44 203 HIS A C 1
ATOM 1637 O O . HIS A 1 203 ? 3.945 6.106 -6.958 1.00 83.44 203 HIS A O 1
ATOM 1643 N N . PHE A 1 204 ? 2.360 6.303 -5.380 1.00 81.69 204 PHE A N 1
ATOM 1644 C CA . PHE A 1 204 ? 1.412 5.350 -5.940 1.00 81.69 204 PHE A CA 1
ATOM 1645 C C . PHE A 1 204 ? 0.009 5.965 -5.799 1.00 81.69 204 PHE A C 1
ATOM 1647 O O . PHE A 1 204 ? -0.309 6.447 -4.718 1.00 81.69 204 PHE A O 1
ATOM 1654 N N . PRO A 1 205 ? -0.821 6.020 -6.852 1.00 83.06 205 PRO A N 1
ATOM 1655 C CA . PRO A 1 205 ? -0.471 5.761 -8.247 1.00 83.06 205 PRO A CA 1
ATOM 1656 C C . PRO A 1 205 ? 0.542 6.787 -8.800 1.00 83.06 205 PRO A C 1
ATOM 1658 O O . PRO A 1 205 ? 0.644 7.919 -8.318 1.00 83.06 205 PRO A O 1
ATOM 1661 N N . SER A 1 206 ? 1.292 6.407 -9.836 1.00 82.12 206 SER A N 1
ATOM 1662 C CA . SER A 1 206 ? 2.230 7.287 -10.554 1.00 82.12 206 SER A CA 1
ATOM 1663 C C . SER A 1 206 ? 2.242 7.045 -12.059 1.00 82.12 206 SER A C 1
ATOM 1665 O O . SER A 1 206 ? 1.647 6.093 -12.556 1.00 82.12 206 SER A O 1
ATOM 1667 N N . GLU A 1 207 ? 2.954 7.899 -12.791 1.00 80.44 207 GLU A N 1
ATOM 1668 C CA . GLU A 1 207 ? 3.291 7.684 -14.197 1.00 80.44 207 GLU A CA 1
ATOM 1669 C C . GLU A 1 207 ? 4.230 6.487 -14.411 1.00 80.44 207 GLU A C 1
ATOM 1671 O O . GLU A 1 207 ? 4.267 5.924 -15.501 1.00 80.44 207 GLU A O 1
ATOM 1676 N N . VAL A 1 208 ? 4.991 6.090 -13.385 1.00 86.44 208 VAL A N 1
ATOM 1677 C CA . VAL A 1 208 ? 5.881 4.929 -13.447 1.00 86.44 208 VAL A CA 1
ATOM 1678 C C . VAL A 1 208 ? 5.020 3.676 -13.323 1.00 86.44 208 VAL A C 1
ATOM 1680 O O . VAL A 1 208 ? 4.632 3.286 -12.223 1.00 86.44 208 VAL A O 1
ATOM 1683 N N . VAL A 1 209 ? 4.713 3.048 -14.460 1.00 87.56 209 VAL A N 1
ATOM 1684 C CA . VAL A 1 209 ? 3.799 1.895 -14.556 1.00 87.56 209 VAL A CA 1
ATOM 1685 C C . VAL A 1 209 ? 4.186 0.780 -13.583 1.00 87.56 209 VAL A C 1
ATOM 1687 O O . VAL A 1 209 ? 3.330 0.274 -12.859 1.00 87.56 209 VAL A O 1
ATOM 1690 N N . ALA A 1 210 ? 5.482 0.486 -13.482 1.00 88.94 210 ALA A N 1
ATOM 1691 C CA . ALA A 1 210 ? 6.030 -0.483 -12.541 1.00 88.94 210 ALA A CA 1
ATOM 1692 C C . ALA A 1 210 ? 5.640 -0.216 -11.074 1.00 88.94 210 ALA A C 1
ATOM 1694 O O . ALA A 1 210 ? 5.291 -1.142 -10.346 1.00 88.94 210 ALA A O 1
ATOM 1695 N N . HIS A 1 211 ? 5.621 1.049 -10.628 1.00 89.75 211 HIS A N 1
ATOM 1696 C CA . HIS A 1 211 ? 5.193 1.372 -9.261 1.00 89.75 211 HIS A CA 1
ATOM 1697 C C . HIS A 1 211 ? 3.719 1.031 -9.028 1.00 89.75 211 HIS A C 1
ATOM 1699 O O . HIS A 1 211 ? 3.338 0.691 -7.912 1.00 89.75 211 HIS A O 1
ATOM 1705 N N . ASN A 1 212 ? 2.888 1.119 -10.068 1.00 90.19 212 ASN A N 1
ATOM 1706 C CA . ASN A 1 212 ? 1.474 0.781 -9.962 1.00 90.19 212 ASN A CA 1
ATOM 1707 C C . ASN A 1 212 ? 1.271 -0.730 -9.846 1.00 90.19 212 ASN A C 1
ATOM 1709 O O . ASN A 1 212 ? 0.479 -1.171 -9.017 1.00 90.19 212 ASN A O 1
ATOM 1713 N N . VAL A 1 213 ? 2.015 -1.512 -10.633 1.00 91.31 213 VAL A N 1
ATOM 1714 C CA . VAL A 1 213 ? 1.969 -2.979 -10.574 1.00 91.31 213 VAL A CA 1
ATOM 1715 C C . VAL A 1 213 ? 2.465 -3.468 -9.217 1.00 91.31 213 VAL A C 1
ATOM 1717 O O . VAL A 1 213 ? 1.726 -4.156 -8.513 1.00 91.31 213 VAL A O 1
ATOM 1720 N N . HIS A 1 214 ? 3.661 -3.052 -8.794 1.00 93.81 214 HIS A N 1
ATOM 1721 C CA . HIS A 1 214 ? 4.183 -3.440 -7.486 1.00 93.81 214 HIS A CA 1
ATOM 1722 C C . HIS A 1 214 ? 3.306 -2.947 -6.335 1.00 93.81 214 HIS A C 1
ATOM 1724 O O . HIS A 1 214 ? 3.060 -3.703 -5.402 1.00 93.81 214 HIS A O 1
ATOM 1730 N N . GLY A 1 215 ? 2.791 -1.715 -6.407 1.00 93.12 215 GLY A N 1
ATOM 1731 C CA . GLY A 1 215 ? 1.913 -1.161 -5.380 1.00 93.12 215 GLY A CA 1
ATOM 1732 C C . GLY A 1 215 ? 0.642 -1.988 -5.185 1.00 93.12 215 GLY A C 1
ATOM 1733 O O . GLY A 1 215 ? 0.254 -2.259 -4.052 1.00 93.12 215 GLY A O 1
ATOM 1734 N N . ILE A 1 216 ? 0.021 -2.450 -6.273 1.00 91.94 216 ILE A N 1
ATOM 1735 C CA . ILE A 1 216 ? -1.165 -3.314 -6.198 1.00 91.94 216 ILE A CA 1
ATOM 1736 C C . ILE A 1 216 ? -0.794 -4.714 -5.703 1.00 91.94 216 ILE A C 1
ATOM 1738 O O . ILE A 1 216 ? -1.448 -5.223 -4.795 1.00 91.94 216 ILE A O 1
ATOM 1742 N N . LEU A 1 217 ? 0.246 -5.341 -6.262 1.00 92.81 217 LEU A N 1
ATOM 1743 C CA . LEU A 1 217 ? 0.635 -6.700 -5.871 1.00 92.81 217 LEU A CA 1
ATOM 1744 C C . LEU A 1 217 ? 1.080 -6.769 -4.404 1.00 92.81 217 LEU A C 1
ATOM 1746 O O . LEU A 1 217 ? 0.668 -7.680 -3.689 1.00 92.81 217 LEU A O 1
ATOM 1750 N N . GLN A 1 218 ? 1.852 -5.784 -3.941 1.00 94.19 218 GLN A N 1
ATOM 1751 C CA . GLN A 1 218 ? 2.249 -5.675 -2.541 1.00 94.19 218 GLN A CA 1
ATOM 1752 C C . GLN A 1 218 ? 1.047 -5.425 -1.634 1.00 94.19 218 GLN A C 1
ATOM 1754 O O . GLN A 1 218 ? 0.931 -6.074 -0.606 1.00 94.19 218 GLN A O 1
ATOM 1759 N N . ALA A 1 219 ? 0.115 -4.549 -2.019 1.00 93.00 219 ALA A N 1
ATOM 1760 C CA . ALA A 1 219 ? -1.098 -4.340 -1.234 1.00 93.00 219 ALA A CA 1
ATOM 1761 C C . ALA A 1 219 ? -1.943 -5.617 -1.103 1.00 93.00 219 ALA A C 1
ATOM 1763 O O . ALA A 1 219 ? -2.466 -5.894 -0.028 1.00 93.00 219 ALA A O 1
ATOM 1764 N N . VAL A 1 220 ? -2.061 -6.412 -2.173 1.00 91.69 220 VAL A N 1
ATOM 1765 C CA . VAL A 1 220 ? -2.757 -7.709 -2.125 1.00 91.69 220 VAL A CA 1
ATOM 1766 C C . VAL A 1 220 ? -2.037 -8.686 -1.197 1.00 91.69 220 VAL A C 1
ATOM 1768 O O . VAL A 1 220 ? -2.708 -9.400 -0.456 1.00 91.69 220 VAL A O 1
ATOM 1771 N N . ALA A 1 221 ? -0.704 -8.715 -1.229 1.00 91.75 221 ALA A N 1
ATOM 1772 C CA . ALA A 1 221 ? 0.110 -9.542 -0.341 1.00 91.75 221 ALA A CA 1
ATOM 1773 C C . ALA A 1 221 ? -0.042 -9.129 1.132 1.00 91.75 221 ALA A C 1
ATOM 1775 O O . ALA A 1 221 ? -0.230 -9.980 1.987 1.00 91.75 221 ALA A O 1
ATOM 1776 N N . ASP A 1 222 ? -0.008 -7.824 1.409 1.00 92.75 222 ASP A N 1
ATOM 1777 C CA . ASP A 1 222 ? -0.052 -7.254 2.760 1.00 92.75 222 ASP A CA 1
ATOM 1778 C C . ASP A 1 222 ? -1.431 -7.410 3.431 1.00 92.75 222 ASP A C 1
ATOM 1780 O O . ASP A 1 222 ? -1.532 -7.421 4.657 1.00 92.75 222 ASP A O 1
ATOM 1784 N N . VAL A 1 223 ? -2.504 -7.460 2.634 1.00 90.62 223 VAL A N 1
ATOM 1785 C CA . VAL A 1 223 ? -3.896 -7.536 3.114 1.00 90.62 223 VAL A CA 1
ATOM 1786 C C . VAL A 1 223 ? -4.376 -8.974 3.344 1.00 90.62 223 VAL A C 1
ATOM 1788 O O . VAL A 1 223 ? -5.314 -9.174 4.119 1.00 90.62 223 VAL A O 1
ATOM 1791 N N . ARG A 1 224 ? -3.799 -9.951 2.638 1.00 86.12 224 ARG A N 1
ATOM 1792 C CA . ARG A 1 224 ? -4.189 -11.367 2.709 1.00 86.12 224 ARG A CA 1
ATOM 1793 C C . ARG A 1 224 ? -3.586 -12.068 3.914 1.00 86.12 224 ARG A C 1
ATOM 1795 O O . ARG A 1 224 ? -4.329 -12.894 4.490 1.00 86.12 224 ARG A O 1
#

Foldseek 3Di:
DDDDDPPPPPPDPPDDDPPPDPVPDDPVNVVVCVVVVVVVVVVVVVVVVVVVVFDDDDPVVLVVLVVLVVQQVVVCVVQVCVVPVCSLQVPLADDDAPDWDWDWDDDPRDIWIKIKDFQSDQPDPSRPCRVLLVPQVLQRMKIKTKDDDPDDFAADEDEDDFQDPDVHVCCVVVVVVCCCPVVVHIYIYIGFACYDSNNDSDGPPHSNVVCPSSRVSSVSSSVD

Mean predicted aligned error: 10.39 Å

Sequence (224 aa):
MTYQSRIVSRRRPLGLFHFADPRHWTPTDLRIAYEQGSQALLDETIMTGFRVARTRRSTRRLHQIIAEAEGALEVYDEAGWLARPELAYAKQVAPLPDDLSIRPGRSTGTDFEHLQFPSGYQPHPDDPSSRRWSAMVANRDVHAWVLRHERPRPWVLGVHGAEMGRPFVDFMLFRARWMHEKLGLNVALPVMPLHGPRAGGGHFPSEVVAHNVHGILQAVADVR

Nearest PDB structures (foldseek):
  4ao8-assembly1_A-2  TM=6.103E-01  e=5.124E-01  unidentified
  2c7b-assembly1_A  TM=3.807E-01  e=1.955E-01  uncultured archaeon
  9j5c-assembly1_A  TM=3.154E-01  e=1.137E-01  Sulfobacillus acidophilus DSM 10332
  3aik-assembly1_A  TM=4.182E-01  e=9.356E-01  Sulfurisphaera tokodaii
  4p08-assembly1_A  TM=4.455E-01  e=2.309E+00  Rhodococcus sp. MB1

pLDDT: mean 83.71, std 17.52, range [26.22, 98.56]

Solvent-accessible surface area (backbone atoms only — not comparable to full-atom values): 13108 Å² total; per-residue (Å²): 137,85,87,83,80,81,77,82,77,80,74,73,77,93,67,75,64,99,72,82,61,77,92,72,59,46,79,65,52,52,49,50,50,49,54,51,52,52,52,52,52,51,50,52,51,52,54,50,51,52,57,63,78,68,70,87,77,56,71,69,57,52,53,52,43,50,56,48,46,53,56,32,48,54,51,33,48,76,70,39,25,75,87,38,58,63,64,71,50,68,78,28,68,54,75,86,66,90,66,65,46,77,42,83,44,76,42,94,93,41,73,34,37,41,37,37,32,72,48,62,55,74,66,58,86,80,33,79,55,30,67,64,58,72,63,30,64,48,48,44,43,41,40,27,48,28,42,75,64,95,60,96,55,60,76,46,78,50,80,69,67,71,92,33,43,40,69,59,57,41,35,58,77,70,36,42,62,52,43,33,73,73,68,53,29,22,37,38,34,52,38,44,49,32,23,45,82,16,43,54,99,60,53,42,76,51,89,46,56,62,46,40,54,52,34,51,48,36,42,54,24,68,72,104

Radius of gyration: 22.92 Å; Cα contacts (8 Å, |Δi|>4): 274; chains: 1; bounding box: 70×48×47 Å

Secondary structure (DSSP, 8-state):
---------------S-TTS-GGG--HHHHHHHHHHHHHHHHHHHHHHHHHHHT----HHHHHHHHHHHHHHHHHHHHTTTTT-TTHHHHT--PPPPS--EEEEEEETTEEEEEEEEE------TT-TTHHHHHT-GGGGEEEEEEE--SS---EEE----TT--SHHHHHHHTTHHHHHHTS--EEEEEPPTTSGGG--SS-SS-S-HHHHHHHHHHHHHHH-